Protein 4QC1 (pdb70)

GO terms:
  GO:0005515 protein binding (F, IPI)
  GO:0006338 chromatin remodeling (P, TAS)
  GO:0005634 nucleus (C, IDA)

InterPro domains:
  IPR001487 Bromodomain [PF00439] (2069-2148)
  IPR001487 Bromodomain [PR00503] (2080-2093)
  IPR001487 Bromodomain [PR00503] (2094-2110)
  IPR001487 Bromodomain [PR00503] (2110-2128)
  IPR001487 Bromodomain [PR00503] (2128-2147)
  IPR001487 Bromodomain [PS50014] (2077-2147)
  IPR001487 Bromodomain [SM00297] (2058-2166)
  IPR001739 Methyl-CpG DNA binding [PF01429] (740-812)
  IPR001739 Methyl-CpG DNA binding [PS50982] (739-810)
  IPR001739 Methyl-CpG DNA binding [SM00391] (742-817)
  IPR001965 Zinc finger, PHD-type [SM00249] (1933-1979)
  IPR011011 Zinc finger, FYVE/PHD-type [SSF57903] (1919-1990)
  IPR013083 Zinc finger, RING/FYVE/PHD-type [G3DSA:3.30.40.10] (1887-1993)
  IPR016177 DNA-binding domain superfamily [SSF54171] (727-854)
  IPR018359 Bromodomain, conserved site [PS00633] (2082-2139)
  IPR018501 DDT domain [PF02791] (1089-1149)
  IPR018501 DDT domain [PS50827] (1087-1152)
  IPR018501 DDT domain [SM00571] (1087-1152)
  IPR019787 Zinc finger, PHD-finger [PF00628] (1934-1978)
  IPR019787 Zinc finger, PHD-finger [PS50016] (1931-1981)

Foldseek 3Di:
DEDPVLLVLLLVLLVVLVPDPLQVVAADWDDCVVPPVLCVQQVDTAGSVVLVVCSVVVVDVDNVVSVVRVVSNLVSQCSPDDCPDSNNVSSVVSVVVSVVSVVVVD/DDPVLLVLLVVLLVVLCPDPLQVVAADWDDDVVPDCLCVQQVDTAGSVNLVVCSVVVVDVDDVVSVVRVVSNLVSQCRPDDCPDSSNVSSVVSVVSSVVSVVVSPD/DPDDPPD/DVPDDPPD

Nearest PDB structures (foldseek):
  4qc1-assembly2_B  TM=1.010E+00  e=5.731E-17  Homo sapiens
  4qc3-assembly2_B  TM=1.002E+00  e=6.819E-16  Homo sapiens
  7qz4-assembly1_A  TM=9.851E-01  e=2.672E-12  Homo sapiens
  2f6j-assembly1_A  TM=9.635E-01  e=6.309E-09  Homo sapiens
  5ml0-assembly1_A  TM=9.795E-01  e=1.172E-08  Mus musculus

CATH classification: 1.20.920.10

Stru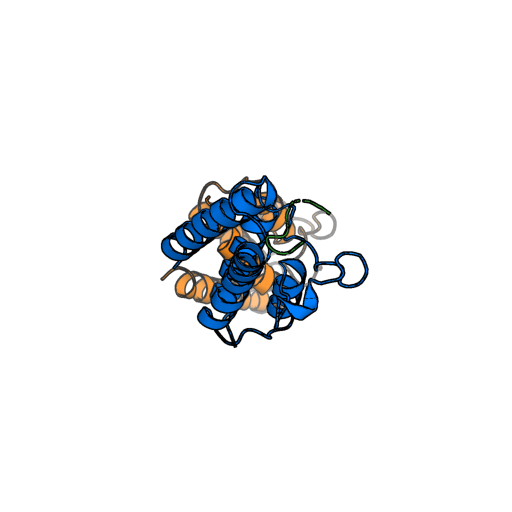cture (mmCIF, N/CA/C/O backbone):
data_4QC1
#
_entry.id   4QC1
#
_cell.length_a   29.724
_cell.length_b   67.012
_cell.length_c   136.055
_cell.angle_alpha   90.00
_cell.angle_beta   90.00
_cell.angle_gamma   90.00
#
_symmetry.space_group_name_H-M   'P 21 21 21'
#
loop_
_entity.id
_entity.type
_entity.pdbx_description
1 polymer 'Bromodomain adjacent to zinc finger domain protein 2B'
2 polymer 'acetylated histone 3 peptide (H3K14ac)'
3 non-polymer 'ZINC ION'
4 non-polymer 'SULFATE ION'
5 water water
#
loop_
_atom_site.group_PDB
_atom_site.id
_atom_site.type_symbol
_atom_site.label_atom_id
_atom_site.label_alt_id
_atom_site.label_comp_id
_atom_site.label_asym_id
_atom_site.label_entity_id
_atom_site.label_seq_id
_atom_site.pdbx_PDB_ins_code
_atom_site.Cartn_x
_atom_site.Cartn_y
_atom_site.Cartn_z
_atom_site.occupancy
_atom_site.B_iso_or_equiv
_atom_site.auth_seq_id
_atom_site.auth_comp_id
_atom_site.auth_asym_id
_atom_site.auth_atom_id
_atom_site.pdbx_PDB_model_num
ATOM 1 N N . SER A 1 1 ? -7.581 0.226 14.880 1.00 73.01 2060 SER A N 1
ATOM 2 C CA . SER A 1 1 ? -7.690 -1.090 15.590 1.00 70.11 2060 SER A CA 1
ATOM 3 C C . SER A 1 1 ? -6.404 -1.965 15.474 1.00 63.90 2060 SER A C 1
ATOM 4 O O . SER A 1 1 ? -6.436 -3.176 15.693 1.00 62.57 2060 SER A O 1
ATOM 7 N N . MET A 1 2 ? -5.286 -1.353 15.095 1.00 64.66 2061 MET A N 1
ATOM 8 C CA . MET A 1 2 ? -3.968 -1.888 15.424 1.00 55.38 2061 MET A CA 1
ATOM 9 C C . MET A 1 2 ? -3.758 -1.609 16.904 1.00 48.71 2061 MET A C 1
ATOM 10 O O . MET A 1 2 ? -3.933 -0.481 17.342 1.00 45.49 2061 MET A O 1
ATOM 15 N N . ASP A 1 3 ? -3.372 -2.617 17.674 1.00 45.94 2062 ASP A N 1
ATOM 16 C CA . ASP A 1 3 ? -2.946 -2.390 19.046 1.00 44.64 2062 ASP A CA 1
ATOM 17 C C . ASP A 1 3 ? -1.660 -1.512 19.158 1.00 44.42 2062 ASP A C 1
ATOM 18 O O . ASP A 1 3 ? -0.889 -1.320 18.205 1.00 41.39 2062 ASP A O 1
ATOM 23 N N . SER A 1 4 ? -1.484 -0.972 20.354 1.00 40.79 2063 SER A N 1
ATOM 24 C CA . SER A 1 4 ? -0.337 -0.186 20.786 1.00 41.96 2063 SER A CA 1
ATOM 25 C C . SER A 1 4 ? 1.058 -0.653 20.242 1.00 38.84 2063 SER A C 1
ATOM 26 O O . SER A 1 4 ? 1.912 0.163 19.846 1.00 36.50 2063 SER A O 1
ATOM 29 N N . LYS A 1 5 ? 1.268 -1.966 20.257 1.00 36.49 2064 LYS A N 1
ATOM 30 C CA . LYS A 1 5 ? 2.563 -2.564 19.911 1.00 42.55 2064 LYS A CA 1
ATOM 31 C C . LYS A 1 5 ? 2.792 -2.544 18.383 1.00 38.56 2064 LYS A C 1
ATOM 32 O O . LYS A 1 5 ? 3.894 -2.272 17.897 1.00 36.88 2064 LYS A O 1
ATOM 38 N N . ASP A 1 6 ? 1.731 -2.813 17.653 1.00 38.82 2065 ASP A N 1
ATOM 39 C CA . ASP A 1 6 ? 1.788 -2.794 16.189 1.00 37.24 2065 ASP A CA 1
ATOM 40 C C . ASP A 1 6 ? 1.923 -1.358 15.687 1.00 33.40 2065 ASP A C 1
ATOM 41 O O . ASP A 1 6 ? 2.735 -1.046 14.794 1.00 27.56 2065 ASP A O 1
ATOM 46 N N . LEU A 1 7 ? 1.118 -0.483 16.276 1.00 31.06 2066 LEU A N 1
ATOM 47 C CA . LEU A 1 7 ? 1.211 0.924 15.959 1.00 33.86 2066 LEU A CA 1
ATOM 48 C C . LEU A 1 7 ? 2.638 1.424 16.152 1.00 31.71 2066 LEU A C 1
ATOM 49 O O . LEU A 1 7 ? 3.189 2.115 15.322 1.00 31.95 2066 LEU A O 1
ATOM 54 N N . ALA A 1 8 ? 3.219 1.077 17.295 1.00 31.72 2067 ALA A N 1
ATOM 55 C CA . ALA A 1 8 ? 4.593 1.393 17.617 1.00 29.38 2067 ALA A CA 1
ATOM 56 C C . ALA A 1 8 ? 5.652 0.886 16.658 1.00 28.27 2067 ALA A C 1
ATOM 57 O O . ALA A 1 8 ? 6.579 1.608 16.287 1.00 27.41 2067 ALA A O 1
ATOM 59 N N . LEU A 1 9 ? 5.513 -0.347 16.211 1.00 28.89 2068 LEU A N 1
ATOM 60 C CA . LEU A 1 9 ? 6.454 -0.935 15.297 1.00 27.19 2068 LEU A CA 1
ATOM 61 C C . LEU A 1 9 ? 6.287 -0.402 13.927 1.00 25.54 2068 LEU A C 1
ATOM 62 O O . LEU A 1 9 ? 7.277 -0.168 13.289 1.00 28.05 2068 LEU A O 1
ATOM 67 N N . CYS A 1 10 ? 5.072 -0.198 13.443 1.00 28.31 2069 CYS A N 1
ATOM 68 C CA . CYS A 1 10 ? 4.913 0.436 12.119 1.00 29.77 2069 CYS A CA 1
ATOM 69 C C . CYS A 1 10 ? 5.454 1.870 12.142 1.00 28.94 2069 CYS A C 1
ATOM 70 O O . CYS A 1 10 ? 6.043 2.356 11.157 1.00 25.60 2069 CYS A O 1
ATOM 73 N N . SER A 1 11 ? 5.205 2.566 13.247 1.00 28.19 2070 SER A N 1
ATOM 74 C CA . SER A 1 11 ? 5.695 3.955 13.353 1.00 28.66 2070 SER A CA 1
ATOM 75 C C . SER A 1 11 ? 7.215 3.997 13.319 1.00 27.47 2070 SER A C 1
ATOM 76 O O . SER A 1 11 ? 7.791 4.918 12.766 1.00 28.70 2070 SER A O 1
ATOM 79 N N . MET A 1 12 ? 7.862 3.009 13.924 1.00 28.38 2071 MET A N 1
ATOM 80 C CA . MET A 1 12 ? 9.334 2.953 13.920 1.00 30.63 2071 MET A CA 1
ATOM 81 C C . MET A 1 12 ? 9.863 2.653 12.504 1.00 29.02 2071 MET A C 1
ATOM 82 O O . MET A 1 12 ? 10.871 3.211 12.063 1.00 30.82 2071 MET A O 1
ATOM 87 N N . ILE A 1 13 ? 9.228 1.726 11.811 1.00 31.12 2072 ILE A N 1
ATOM 88 C CA . ILE A 1 13 ? 9.645 1.417 10.435 1.00 29.27 2072 ILE A CA 1
ATOM 89 C C . ILE A 1 13 ? 9.475 2.648 9.570 1.00 28.18 2072 ILE A C 1
ATOM 90 O O . ILE A 1 13 ? 10.389 2.972 8.786 1.00 28.19 2072 ILE A O 1
ATOM 95 N N . LEU A 1 14 ? 8.355 3.361 9.712 1.00 24.65 2073 LEU A N 1
ATOM 96 C CA . LEU A 1 14 ? 8.190 4.569 8.949 1.00 27.70 2073 LEU A CA 1
ATOM 97 C C . LEU A 1 14 ? 9.289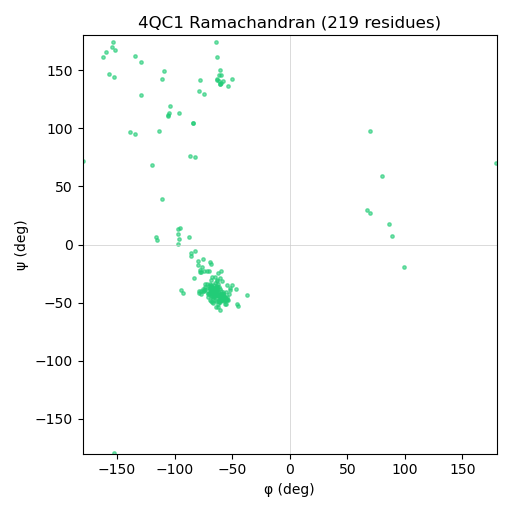 5.632 9.243 1.00 28.76 2073 LEU A C 1
ATOM 98 O O . LEU A 1 14 ? 9.819 6.237 8.320 1.00 27.48 2073 LEU A O 1
ATOM 103 N N . THR A 1 15 ? 9.643 5.830 10.516 1.00 27.85 2074 THR A N 1
ATOM 104 C CA . THR A 1 15 ? 10.744 6.746 10.873 1.00 28.46 2074 THR A CA 1
ATOM 105 C C . THR A 1 15 ? 12.108 6.321 10.340 1.00 28.20 2074 THR A C 1
ATOM 106 O O . THR A 1 15 ? 12.883 7.126 9.821 1.00 30.07 2074 THR A O 1
ATOM 110 N N . GLU A 1 16 ? 12.370 5.018 10.400 1.00 29.31 2075 GLU A N 1
ATOM 111 C CA . GLU A 1 16 ? 13.593 4.449 9.830 1.00 30.99 2075 GLU A CA 1
ATOM 112 C C . GLU A 1 16 ? 13.643 4.719 8.320 1.00 29.52 2075 GLU A C 1
ATOM 113 O O . GLU A 1 16 ? 14.672 5.136 7.766 1.00 29.79 2075 GLU A O 1
ATOM 119 N N . MET A 1 17 ? 12.513 4.545 7.644 1.00 27.78 2076 MET A N 1
ATOM 120 C CA . MET A 1 17 ? 12.468 4.754 6.181 1.00 29.04 2076 MET A CA 1
ATOM 121 C C . MET A 1 17 ? 12.647 6.216 5.878 1.00 30.86 2076 MET A C 1
ATOM 122 O O . MET A 1 17 ? 13.464 6.563 5.001 1.00 31.50 2076 MET A O 1
ATOM 127 N N . GLU A 1 18 ? 11.958 7.062 6.645 1.00 29.86 2077 GLU A N 1
ATOM 128 C CA . GLU A 1 18 ? 12.136 8.519 6.531 1.00 32.76 2077 GLU A CA 1
ATOM 129 C C . GLU A 1 18 ? 13.578 9.014 6.688 1.00 32.71 2077 GLU A C 1
ATOM 130 O O . GLU A 1 18 ? 13.966 9.925 6.000 1.00 31.84 2077 GLU A O 1
ATOM 136 N N . THR A 1 19 ? 14.347 8.355 7.536 1.00 32.98 2078 THR A N 1
ATOM 137 C CA . THR A 1 19 ? 15.759 8.667 7.773 1.00 36.37 2078 THR A CA 1
ATOM 138 C C . THR A 1 19 ? 16.753 8.183 6.721 1.00 36.84 2078 THR A C 1
ATOM 139 O O . THR A 1 19 ? 17.870 8.708 6.660 1.00 38.61 2078 THR A O 1
ATOM 143 N N . HIS A 1 20 ? 16.369 7.153 5.969 1.00 33.27 2079 HIS A N 1
ATOM 144 C CA . HIS A 1 20 ? 17.249 6.447 5.025 1.00 34.51 2079 HIS A CA 1
ATOM 145 C C . HIS A 1 20 ? 17.712 7.409 3.914 1.00 35.56 2079 HIS A C 1
ATOM 146 O O . HIS A 1 20 ? 16.960 8.247 3.420 1.00 33.43 2079 HIS A O 1
ATOM 153 N N . GLU A 1 21 ? 18.958 7.280 3.504 1.00 35.22 2080 GLU A N 1
ATOM 154 C CA . GLU A 1 21 ? 19.458 8.170 2.489 1.00 37.32 2080 GLU A CA 1
ATOM 155 C C . GLU A 1 21 ? 18.687 8.124 1.135 1.00 34.76 2080 GLU A C 1
ATOM 156 O O . GLU A 1 21 ? 18.729 9.095 0.409 1.00 33.27 2080 GLU A O 1
ATOM 162 N N . ASP A 1 22 ? 17.982 7.031 0.827 1.00 32.00 2081 ASP A N 1
ATOM 163 C CA . ASP A 1 22 ? 17.296 6.833 -0.478 1.00 31.85 2081 ASP A CA 1
ATOM 164 C C . ASP A 1 22 ? 15.843 7.218 -0.346 1.00 31.67 2081 ASP A C 1
ATOM 165 O O . ASP A 1 22 ? 15.073 6.967 -1.273 1.00 27.17 2081 ASP A O 1
ATOM 170 N N . ALA A 1 23 ? 15.465 7.821 0.799 1.00 31.96 2082 ALA A N 1
ATOM 171 C CA . ALA A 1 23 ? 14.093 8.224 1.062 1.00 30.64 2082 ALA A CA 1
ATOM 172 C C . ALA A 1 23 ? 13.663 9.532 0.402 1.00 31.85 2082 ALA A C 1
ATOM 173 O O . ALA A 1 23 ? 12.457 9.820 0.335 1.00 30.85 2082 ALA A O 1
ATOM 175 N N . TRP A 1 24 ? 14.615 10.321 -0.092 1.00 31.35 2083 TRP A N 1
ATOM 176 C CA . TRP A 1 24 ? 14.310 11.675 -0.612 1.00 31.88 2083 TRP A CA 1
ATOM 177 C C . TRP A 1 24 ? 13.144 11.793 -1.622 1.00 31.57 2083 TRP A C 1
ATOM 178 O O . TRP A 1 24 ? 12.395 12.773 -1.601 1.00 36.40 2083 TRP A O 1
ATOM 189 N N . PRO A 1 25 ? 12.928 10.800 -2.489 1.00 30.68 2084 PRO A N 1
ATOM 190 C CA . PRO A 1 25 ? 11.757 11.034 -3.391 1.00 29.34 2084 PRO A CA 1
ATOM 191 C C . PRO A 1 25 ? 10.389 10.850 -2.729 1.00 30.14 2084 PRO A C 1
ATOM 192 O O . PRO A 1 25 ? 9.372 11.167 -3.368 1.00 30.76 2084 PRO A O 1
ATOM 196 N N . PHE A 1 26 ? 10.336 10.260 -1.524 1.00 29.50 2085 PHE A N 1
ATOM 197 C CA . PHE A 1 26 ? 9.088 9.708 -0.981 1.00 28.39 2085 PHE A CA 1
ATOM 198 C C . PHE A 1 26 ? 8.577 10.401 0.266 1.00 31.04 2085 PHE A C 1
ATOM 199 O O . PHE A 1 26 ? 7.547 10.022 0.833 1.00 29.46 2085 PHE A O 1
ATOM 207 N N . LEU A 1 27 ? 9.256 11.453 0.677 1.00 32.38 2086 LEU A N 1
ATOM 208 C CA . LEU A 1 27 ? 8.949 12.097 1.943 1.00 33.70 2086 LEU A CA 1
ATOM 209 C C . LEU A 1 27 ? 7.607 12.830 1.909 1.00 34.89 2086 LEU A C 1
ATOM 210 O O . LEU A 1 27 ? 6.880 12.874 2.915 1.00 34.70 2086 LEU A O 1
ATOM 215 N N . LEU A 1 28 ? 7.277 13.417 0.754 1.00 33.73 2087 LEU A N 1
ATOM 216 C CA . LEU A 1 28 ? 6.090 14.265 0.632 1.00 35.17 2087 LEU A CA 1
ATOM 217 C C . LEU A 1 28 ? 5.312 13.913 -0.638 1.00 36.54 2087 LEU A C 1
ATOM 218 O O . LEU A 1 28 ? 5.864 13.278 -1.535 1.00 34.21 2087 LEU A O 1
ATOM 223 N N . PRO A 1 29 ? 4.044 14.325 -0.724 1.00 38.04 2088 PRO A N 1
ATOM 224 C CA . PRO A 1 29 ? 3.304 13.909 -1.906 1.00 37.87 2088 PRO A CA 1
ATOM 225 C C . PRO A 1 29 ? 3.913 14.417 -3.190 1.00 38.65 2088 PRO A C 1
ATOM 226 O O . PRO A 1 29 ? 4.460 15.509 -3.186 1.00 33.65 2088 PRO A O 1
ATOM 230 N N . VAL A 1 30 ? 3.834 13.646 -4.283 1.00 34.75 2089 VAL A N 1
ATOM 231 C CA . VAL A 1 30 ? 4.255 14.188 -5.566 1.00 37.05 2089 VAL A CA 1
ATOM 232 C C . VAL A 1 30 ? 3.348 15.399 -5.853 1.00 38.77 2089 VAL A C 1
ATOM 233 O O . VAL A 1 30 ? 2.131 15.355 -5.622 1.00 39.83 2089 VAL A O 1
ATOM 237 N N . ASN A 1 31 ? 3.933 16.475 -6.350 1.00 39.38 2090 ASN A N 1
ATOM 238 C CA . ASN A 1 31 ? 3.146 17.653 -6.644 1.00 42.03 2090 ASN A CA 1
ATOM 239 C C . ASN A 1 31 ? 2.518 17.538 -7.992 1.00 39.60 2090 ASN A C 1
ATOM 240 O O . ASN A 1 31 ? 3.178 17.717 -9.004 1.00 37.82 2090 ASN A O 1
ATOM 245 N N . LEU A 1 32 ? 1.216 17.254 -7.993 1.00 42.03 2091 LEU A N 1
ATOM 246 C CA . LEU A 1 32 ? 0.505 16.891 -9.228 1.00 46.89 2091 LEU A CA 1
ATOM 247 C C . LEU A 1 32 ? 0.564 17.991 -10.265 1.00 48.63 2091 LEU A C 1
ATOM 248 O O . LEU A 1 32 ? 0.566 17.709 -11.459 1.00 46.59 2091 LEU A O 1
ATOM 253 N N . LYS A 1 33 ? 0.668 19.246 -9.818 1.00 53.62 2092 LYS A N 1
ATOM 254 C CA . LYS A 1 33 ? 0.758 20.369 -10.762 1.00 55.89 2092 LYS A CA 1
ATOM 255 C C . LYS A 1 33 ? 2.123 20.485 -11.470 1.00 55.77 2092 LYS A C 1
ATOM 256 O O . LYS A 1 33 ? 2.158 20.818 -12.646 1.00 58.75 2092 LYS A O 1
ATOM 262 N N . LEU A 1 34 ? 3.237 20.201 -10.814 1.00 53.29 2093 LEU A N 1
ATOM 263 C CA . LEU A 1 34 ? 4.507 20.353 -11.519 1.00 58.67 2093 LEU A CA 1
ATOM 264 C C . LEU A 1 34 ? 5.049 19.038 -12.118 1.00 61.05 2093 LEU A C 1
ATOM 265 O O . LEU A 1 34 ? 6.113 19.008 -12.758 1.00 63.12 2093 LEU A O 1
ATOM 270 N N . VAL A 1 35 ? 4.311 17.949 -11.933 1.00 56.33 2094 VAL A N 1
ATOM 271 C CA . VAL A 1 35 ? 4.624 16.710 -12.629 1.00 52.14 2094 VAL A CA 1
ATOM 272 C C . VAL A 1 35 ? 3.383 16.405 -13.450 1.00 56.49 2094 VAL A C 1
ATOM 273 O O . VAL A 1 35 ? 2.626 15.453 -13.160 1.00 48.52 2094 VAL A O 1
ATOM 277 N N . PRO A 1 36 ? 3.143 17.243 -14.469 1.00 65.30 2095 PRO A N 1
ATOM 278 C CA . PRO A 1 36 ? 1.986 16.965 -15.276 1.00 65.22 2095 PRO A CA 1
ATOM 279 C C . PRO A 1 36 ? 2.239 15.612 -15.914 1.00 58.91 2095 PRO A C 1
ATOM 280 O O . PRO A 1 36 ? 3.390 15.289 -16.251 1.00 62.99 2095 PRO A O 1
ATOM 284 N N . GLY A 1 37 ? 1.182 14.823 -16.029 1.00 51.54 2096 GLY A N 1
ATOM 285 C CA . GLY A 1 37 ? 1.288 13.458 -16.494 1.00 45.79 2096 GLY A CA 1
ATOM 286 C C . GLY A 1 37 ? 1.283 12.471 -15.349 1.00 41.95 2096 GLY A C 1
ATOM 287 O O . GLY A 1 37 ? 1.004 11.282 -15.571 1.00 41.60 2096 GLY A O 1
ATOM 288 N N . TYR A 1 38 ? 1.580 12.917 -14.120 1.00 38.37 2097 TYR A N 1
ATOM 289 C CA . TYR A 1 38 ? 1.736 11.942 -13.036 1.00 35.51 2097 TYR A CA 1
ATOM 290 C C . TYR A 1 38 ? 0.418 11.214 -12.828 1.00 37.48 2097 TYR A C 1
ATOM 291 O O . TYR A 1 38 ? 0.347 9.971 -12.853 1.00 33.29 2097 TYR A O 1
ATOM 300 N N . LYS A 1 39 ? -0.643 11.994 -12.688 1.00 39.01 2098 LYS A N 1
ATOM 301 C CA . LYS A 1 39 ? -1.900 11.460 -12.237 1.00 45.55 2098 LYS A CA 1
ATOM 302 C C . LYS A 1 39 ? -2.577 10.608 -13.283 1.00 45.57 2098 LYS A C 1
ATOM 303 O O . LYS A 1 39 ? -3.361 9.756 -12.917 1.00 46.65 2098 LYS A O 1
ATOM 309 N N . LYS A 1 40 ? -2.254 10.795 -14.569 1.00 47.43 2099 LYS A N 1
ATOM 310 C CA . LYS A 1 40 ? -2.813 9.938 -15.605 1.00 49.02 2099 LYS A CA 1
ATOM 311 C C . LYS A 1 40 ? -2.157 8.571 -15.657 1.00 47.65 2099 LYS A C 1
ATOM 312 O O . LYS A 1 40 ? -2.738 7.647 -16.216 1.00 47.93 2099 LYS A O 1
ATOM 318 N N . VAL A 1 41 ? -0.960 8.440 -15.090 1.00 39.85 2100 VAL A N 1
ATOM 319 C CA . VAL A 1 41 ? -0.281 7.159 -15.022 1.00 37.07 2100 VAL A CA 1
ATOM 320 C C . VAL A 1 41 ? -0.602 6.489 -13.656 1.00 37.34 2100 VAL A C 1
ATOM 321 O O . VAL A 1 41 ? -0.749 5.267 -13.572 1.00 35.39 2100 VAL A O 1
ATOM 325 N N . ILE A 1 42 ? -0.658 7.290 -12.583 1.00 33.19 2101 ILE A N 1
ATOM 326 C CA . ILE A 1 42 ? -0.765 6.785 -11.209 1.00 33.01 2101 ILE A CA 1
ATOM 327 C C . ILE A 1 42 ? -2.159 6.971 -10.620 1.00 33.10 2101 ILE A C 1
ATOM 328 O O . ILE A 1 42 ? -2.578 8.089 -10.368 1.00 37.69 2101 ILE A O 1
ATOM 333 N N . LYS A 1 43 ? -2.871 5.871 -10.410 1.00 32.38 2102 LYS A N 1
ATOM 334 C CA . LYS A 1 43 ? -4.274 5.897 -9.901 1.00 37.37 2102 LYS A CA 1
ATOM 335 C C . LYS A 1 43 ? -4.394 6.370 -8.479 1.00 34.95 2102 LYS A C 1
ATOM 336 O O . LYS A 1 43 ? -5.367 7.040 -8.146 1.00 31.47 2102 LYS A O 1
ATOM 342 N N . LYS A 1 44 ? -3.463 5.939 -7.627 1.00 30.52 2103 LYS A N 1
ATOM 343 C CA . LYS A 1 44 ? -3.454 6.340 -6.217 1.00 31.02 2103 LYS A CA 1
ATOM 344 C C . LYS A 1 44 ? -2.065 6.749 -5.733 1.00 31.01 2103 LYS A C 1
ATOM 345 O O . LYS A 1 44 ? -1.254 5.891 -5.311 1.00 27.15 2103 LYS A O 1
ATOM 351 N N . PRO A 1 45 ? -1.792 8.044 -5.763 1.00 30.10 2104 PRO A N 1
ATOM 352 C CA . PRO A 1 45 ? -0.550 8.524 -5.226 1.00 31.54 2104 PRO A CA 1
ATOM 353 C C . PRO A 1 45 ? -0.434 8.191 -3.740 1.00 31.03 2104 PRO A C 1
ATOM 354 O O . PRO A 1 45 ? -1.440 8.073 -3.044 1.00 31.14 2104 PRO A O 1
ATOM 358 N N . MET A 1 46 ? 0.792 8.000 -3.271 1.00 28.23 2105 MET A N 1
ATOM 359 C CA . MET A 1 46 ? 1.022 7.701 -1.889 1.00 27.54 2105 MET A CA 1
ATOM 360 C C . MET A 1 46 ? 2.460 8.118 -1.577 1.00 27.89 2105 MET A C 1
ATOM 361 O O . MET A 1 46 ? 3.321 7.965 -2.423 1.00 28.86 2105 MET A O 1
ATOM 366 N N . ASP A 1 47 ? 2.695 8.578 -0.341 1.00 27.93 2106 ASP A N 1
ATOM 367 C CA . ASP A 1 47 ? 4.024 8.974 0.126 1.00 28.76 2106 ASP A CA 1
ATOM 368 C C . ASP A 1 47 ? 4.046 8.828 1.638 1.00 27.42 2106 ASP A C 1
ATOM 369 O O . ASP A 1 47 ? 3.006 8.652 2.270 1.00 30.45 2106 ASP A O 1
ATOM 374 N N . PHE A 1 48 ? 5.231 8.936 2.218 1.00 29.71 2107 PHE A N 1
ATOM 375 C CA . PHE A 1 48 ? 5.473 8.578 3.626 1.00 29.64 2107 PHE A CA 1
ATOM 376 C C . PHE A 1 48 ? 4.734 9.523 4.586 1.00 30.75 2107 PHE A C 1
ATOM 377 O O . PHE A 1 48 ? 4.168 9.054 5.602 1.00 30.12 2107 PHE A O 1
ATOM 385 N N . SER A 1 49 ? 4.733 10.826 4.310 1.00 31.20 2108 SER A N 1
ATOM 386 C CA . SER A 1 49 ? 3.955 11.742 5.172 1.00 34.71 2108 SER A CA 1
ATOM 387 C C . SER A 1 49 ? 2.425 11.440 5.195 1.00 33.63 2108 SER A C 1
ATOM 388 O O . SER A 1 49 ? 1.810 11.553 6.237 1.00 31.81 2108 SER A O 1
ATOM 391 N N . THR A 1 50 ? 1.821 11.056 4.067 1.00 33.35 2109 THR A N 1
ATOM 392 C CA . THR A 1 50 ? 0.433 10.548 4.062 1.00 31.33 2109 THR A CA 1
ATOM 393 C C . THR A 1 50 ? 0.274 9.263 4.871 1.00 31.01 2109 THR A C 1
ATOM 394 O O . THR A 1 50 ? -0.686 9.120 5.692 1.00 29.72 2109 THR A O 1
ATOM 398 N N . ILE A 1 51 ? 1.232 8.347 4.709 1.00 28.72 2110 ILE A N 1
ATOM 399 C CA . ILE A 1 51 ? 1.252 7.147 5.554 1.00 28.38 2110 ILE A CA 1
ATOM 400 C C . ILE A 1 51 ? 1.336 7.553 7.033 1.00 29.78 2110 ILE A C 1
ATOM 401 O O . ILE A 1 51 ? 0.629 7.021 7.886 1.00 28.22 2110 ILE A O 1
ATOM 406 N N . ARG A 1 52 ? 2.168 8.529 7.338 1.00 31.01 2111 ARG A N 1
ATOM 407 C CA . ARG A 1 52 ? 2.296 8.951 8.743 1.00 33.33 2111 ARG A CA 1
ATOM 408 C C . ARG A 1 52 ? 0.947 9.451 9.303 1.00 34.71 2111 ARG A C 1
ATOM 409 O O . ARG A 1 52 ? 0.542 9.099 10.424 1.00 36.53 2111 ARG A O 1
ATOM 417 N N . GLU A 1 53 ? 0.287 10.277 8.512 1.00 37.56 2112 GLU A N 1
ATOM 418 C CA . GLU A 1 53 ? -1.022 10.813 8.853 1.00 42.53 2112 GLU A CA 1
ATOM 419 C C . GLU A 1 53 ? -2.093 9.737 9.080 1.00 40.49 2112 GLU A C 1
ATOM 420 O O . GLU A 1 53 ? -2.901 9.804 10.040 1.00 38.08 2112 GLU A O 1
ATOM 426 N N . LYS A 1 54 ? -2.105 8.771 8.170 1.00 34.59 2113 LYS A N 1
ATOM 427 C CA . LYS A 1 54 ? -3.059 7.671 8.213 1.00 34.69 2113 LYS A CA 1
ATOM 428 C C . LYS A 1 54 ? -2.738 6.782 9.390 1.00 34.37 2113 LYS A C 1
ATOM 429 O O . LYS A 1 54 ? -3.652 6.350 10.105 1.00 33.41 2113 LYS A O 1
ATOM 435 N N . LEU A 1 55 ? -1.450 6.574 9.674 1.00 33.63 2114 LEU A N 1
ATOM 436 C CA . LEU A 1 55 ? -1.078 5.794 10.867 1.00 34.53 2114 LEU A CA 1
ATOM 437 C C . LEU A 1 55 ? -1.508 6.460 12.193 1.00 37.55 2114 LEU A C 1
ATOM 438 O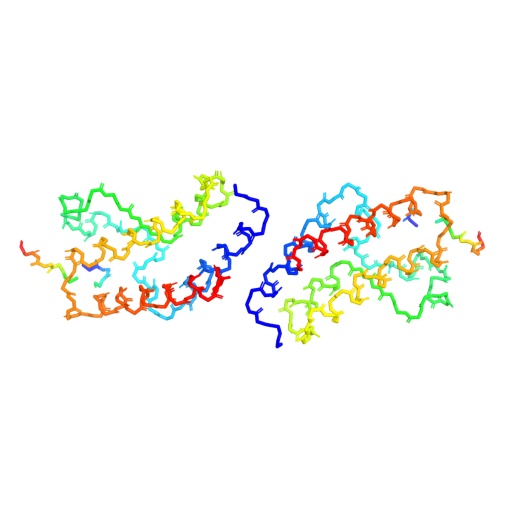 O . LEU A 1 55 ? -2.085 5.798 13.043 1.00 38.02 2114 LEU A O 1
ATOM 443 N N . SER A 1 56 ? -1.204 7.757 12.332 1.00 37.01 2115 SER A N 1
ATOM 444 C CA . SER A 1 56 ? -1.459 8.551 13.520 1.00 37.33 2115 SER A CA 1
ATOM 445 C C . SER A 1 56 ? -2.953 8.745 13.745 1.00 39.52 2115 SER A C 1
ATOM 446 O O . SER A 1 56 ? -3.379 8.907 14.875 1.00 43.38 2115 SER A O 1
ATOM 449 N N . SER A 1 57 ? -3.753 8.728 12.682 1.00 38.71 2116 SER A N 1
ATOM 450 C CA . SER A 1 57 ? -5.187 8.947 12.798 1.00 39.35 2116 SER A CA 1
ATOM 451 C C . SER A 1 57 ? -5.993 7.655 12.847 1.00 40.99 2116 SER A C 1
ATOM 452 O O . SER A 1 57 ? -7.190 7.687 12.695 1.00 45.48 2116 SER A O 1
ATOM 455 N N . GLY A 1 58 ? -5.360 6.508 13.056 1.00 38.21 2117 GLY A N 1
ATOM 456 C CA . GLY A 1 58 ? -6.095 5.261 13.108 1.00 38.52 2117 GLY A CA 1
ATOM 457 C C . GLY A 1 58 ? -6.688 4.761 11.813 1.00 39.74 2117 GLY A C 1
ATOM 458 O O . GLY A 1 58 ? -7.663 4.023 11.853 1.00 45.36 2117 GLY A O 1
ATOM 459 N N . GLN A 1 59 ? -6.125 5.101 10.650 1.00 38.10 2118 GLN A N 1
ATOM 460 C CA . GLN A 1 59 ? -6.750 4.652 9.399 1.00 38.59 2118 GLN A CA 1
ATOM 461 C C . GLN A 1 59 ? -6.316 3.253 8.955 1.00 37.44 2118 GLN A C 1
ATOM 462 O O . GLN A 1 59 ? -6.857 2.687 8.019 1.00 34.97 2118 GLN A O 1
ATOM 468 N N . TYR A 1 60 ? -5.345 2.689 9.630 1.00 37.11 2119 TYR A N 1
ATOM 469 C CA . TYR A 1 60 ? -4.898 1.350 9.281 1.00 36.97 2119 TYR A CA 1
ATOM 470 C C . TYR A 1 60 ? -5.443 0.419 10.336 1.00 40.65 2119 TYR A C 1
ATOM 471 O O . TYR A 1 60 ? -5.014 0.483 11.489 1.00 43.85 2119 TYR A O 1
ATOM 480 N N . PRO A 1 61 ? -6.362 -0.457 9.944 1.00 41.87 2120 PRO A N 1
ATOM 481 C CA . PRO A 1 61 ? -6.965 -1.337 10.941 1.00 44.76 2120 PRO A CA 1
ATOM 482 C C . PRO A 1 61 ? -6.054 -2.472 11.314 1.00 44.16 2120 PRO A C 1
ATOM 483 O O . PRO A 1 61 ? -6.208 -3.026 12.381 1.00 45.15 2120 PRO A O 1
ATOM 487 N N . ASN A 1 62 ? -5.094 -2.809 10.453 1.00 43.59 2121 ASN A N 1
ATOM 488 C CA . ASN A 1 62 ? -4.172 -3.902 10.732 1.00 42.47 2121 ASN A CA 1
ATOM 489 C C . ASN A 1 62 ? -2.830 -3.712 10.026 1.00 41.55 2121 ASN A C 1
ATOM 490 O O . ASN A 1 62 ? -2.627 -2.720 9.322 1.00 37.52 2121 ASN A O 1
ATOM 495 N N . LEU A 1 63 ? -1.930 -4.673 10.217 1.00 40.13 2122 LEU A N 1
ATOM 496 C CA . LEU A 1 63 ? -0.551 -4.549 9.727 1.00 38.82 2122 LEU A CA 1
ATOM 497 C C . LEU A 1 63 ? -0.497 -4.565 8.194 1.00 40.96 2122 LEU A C 1
ATOM 498 O O . LEU A 1 63 ? 0.206 -3.752 7.576 1.00 35.81 2122 LEU A O 1
ATOM 503 N N . GLU A 1 64 ? -1.250 -5.480 7.594 1.00 37.79 2123 GLU A N 1
ATOM 504 C CA . GLU A 1 64 ? -1.310 -5.626 6.156 1.00 40.95 2123 GLU A CA 1
ATOM 505 C C . GLU A 1 64 ? -1.690 -4.323 5.461 1.00 35.55 2123 GLU A C 1
ATOM 506 O O . GLU A 1 64 ? -1.145 -4.005 4.427 1.00 36.89 2123 GLU A O 1
ATOM 512 N N . THR A 1 65 ? -2.636 -3.563 5.996 1.00 34.29 2124 THR A N 1
ATOM 513 C CA . THR A 1 65 ? -3.094 -2.387 5.273 1.00 32.14 2124 THR A CA 1
ATOM 514 C C . THR A 1 65 ? -1.956 -1.387 5.178 1.00 31.09 2124 THR A C 1
ATOM 515 O O . THR A 1 65 ? -1.773 -0.776 4.144 1.00 30.83 2124 THR A O 1
ATOM 519 N N . PHE A 1 66 ? -1.194 -1.258 6.264 1.00 30.43 2125 PHE A N 1
ATOM 520 C CA . PHE A 1 66 ? -0.016 -0.379 6.339 1.00 30.16 2125 PHE A CA 1
ATOM 521 C C . PHE A 1 66 ? 1.052 -0.783 5.344 1.00 29.60 2125 PHE A C 1
ATOM 522 O O . PHE A 1 66 ? 1.573 0.069 4.632 1.00 26.44 2125 PHE A O 1
ATOM 530 N N . ALA A 1 67 ? 1.393 -2.081 5.322 1.00 30.35 2126 ALA A N 1
ATOM 531 C CA . ALA A 1 67 ? 2.321 -2.588 4.357 1.00 31.86 2126 ALA A CA 1
ATOM 532 C C . ALA A 1 67 ? 1.839 -2.375 2.963 1.00 30.38 2126 ALA A C 1
ATOM 533 O O . ALA A 1 67 ? 2.665 -2.050 2.077 1.00 29.97 2126 ALA A O 1
ATOM 535 N N . LEU A 1 68 ? 0.553 -2.567 2.714 1.00 27.51 2127 LEU A N 1
ATOM 536 C CA . LEU A 1 68 ? 0.014 -2.242 1.375 1.00 28.02 2127 LEU A CA 1
ATOM 537 C C . LEU A 1 68 ? 0.290 -0.800 0.879 1.00 26.09 2127 LEU A C 1
ATOM 538 O O . LEU A 1 68 ? 0.601 -0.595 -0.313 1.00 24.91 2127 LEU A O 1
ATOM 543 N N . ASP A 1 69 ? 0.092 0.192 1.742 1.00 24.68 2128 ASP A N 1
ATOM 544 C CA . ASP A 1 69 ? 0.370 1.600 1.356 1.00 24.29 2128 ASP A CA 1
ATOM 545 C C . ASP A 1 69 ? 1.896 1.834 1.152 1.00 24.41 2128 ASP A C 1
ATOM 546 O O . ASP A 1 69 ? 2.297 2.575 0.239 1.00 23.52 2128 ASP A O 1
ATOM 551 N N . VAL A 1 70 ? 2.719 1.186 1.976 1.00 24.58 2129 VAL A N 1
ATOM 552 C CA . VAL A 1 70 ? 4.203 1.307 1.835 1.00 25.17 2129 VAL A CA 1
ATOM 553 C C . VAL A 1 70 ? 4.621 0.756 0.455 1.00 26.28 2129 VAL A C 1
ATOM 554 O O . VAL A 1 70 ? 5.288 1.437 -0.311 1.00 25.76 2129 VAL A O 1
ATOM 558 N N . ARG A 1 71 ? 4.231 -0.473 0.125 1.00 26.17 2130 ARG A N 1
ATOM 559 C CA . ARG A 1 71 ? 4.442 -0.994 -1.233 1.00 26.15 2130 ARG A CA 1
ATOM 560 C C . ARG A 1 71 ? 3.927 -0.080 -2.389 1.00 24.45 2130 ARG A C 1
ATOM 561 O O . ARG A 1 71 ? 4.569 -0.000 -3.424 1.00 27.70 2130 ARG A O 1
ATOM 569 N N . LEU A 1 72 ? 2.772 0.574 -2.232 1.00 24.55 2131 LEU A N 1
ATOM 570 C CA . LEU A 1 72 ? 2.192 1.429 -3.249 1.00 23.84 2131 LEU A CA 1
ATOM 571 C C . LEU A 1 72 ? 3.124 2.600 -3.512 1.00 23.67 2131 LEU A C 1
ATOM 572 O O . LEU A 1 72 ? 3.257 3.058 -4.632 1.00 20.69 2131 LEU A O 1
ATOM 577 N N . VAL A 1 73 ? 3.844 3.030 -2.491 1.00 21.93 2132 VAL A N 1
ATOM 578 C CA . VAL A 1 73 ? 4.807 4.097 -2.721 1.00 23.82 2132 VAL A CA 1
ATOM 579 C C . VAL A 1 73 ? 5.830 3.604 -3.733 1.00 24.30 2132 VAL A C 1
ATOM 580 O O . VAL A 1 73 ? 6.138 4.290 -4.715 1.00 24.70 2132 VAL A O 1
ATOM 584 N N . PHE A 1 74 ? 6.354 2.388 -3.541 1.00 22.87 2133 PHE A N 1
ATOM 585 C CA . PHE A 1 74 ? 7.403 1.974 -4.414 1.00 23.00 2133 PHE A CA 1
ATOM 586 C C . PHE A 1 74 ? 6.887 1.403 -5.749 1.00 24.56 2133 PHE A C 1
ATOM 587 O O . PHE A 1 74 ? 7.606 1.480 -6.784 1.00 24.30 2133 PHE A O 1
ATOM 595 N N . ASP A 1 75 ? 5.692 0.808 -5.750 1.00 23.54 2134 ASP A N 1
ATOM 596 C CA . ASP A 1 75 ? 5.057 0.434 -7.051 1.00 25.78 2134 ASP A CA 1
ATOM 597 C C . ASP A 1 75 ? 4.770 1.671 -7.959 1.00 25.86 2134 ASP A C 1
ATOM 598 O O . ASP A 1 75 ? 5.006 1.689 -9.202 1.00 24.34 2134 ASP A O 1
ATOM 603 N N . ASN A 1 76 ? 4.248 2.723 -7.337 1.00 25.20 2135 ASN A N 1
ATOM 604 C CA . ASN A 1 76 ? 4.066 3.976 -8.084 1.00 23.87 2135 ASN A CA 1
ATOM 605 C C . ASN A 1 76 ? 5.372 4.463 -8.697 1.00 24.85 2135 ASN A C 1
ATOM 606 O O . ASN A 1 76 ? 5.400 4.847 -9.878 1.00 26.20 2135 ASN A O 1
ATOM 611 N N . CYS A 1 77 ? 6.441 4.472 -7.914 1.00 23.78 2136 CYS A N 1
ATOM 612 C CA . CYS A 1 77 ? 7.754 4.980 -8.373 1.00 22.81 2136 CYS A CA 1
ATOM 613 C C . CYS A 1 77 ? 8.278 4.138 -9.534 1.00 20.83 2136 CYS A C 1
ATOM 614 O O . CYS A 1 77 ? 8.863 4.635 -10.467 1.00 21.66 2136 CYS A O 1
ATOM 617 N N . GLU A 1 78 ? 8.106 2.820 -9.449 1.00 22.55 2137 GLU A N 1
ATOM 618 C CA . GLU A 1 78 ? 8.550 1.909 -10.501 1.00 22.02 2137 GLU A CA 1
ATOM 619 C C . GLU A 1 78 ? 7.692 1.988 -11.775 1.00 21.62 2137 GLU A C 1
ATOM 620 O O . GLU A 1 78 ? 8.195 1.832 -12.872 1.00 24.81 2137 GLU A O 1
ATOM 626 N N . THR A 1 79 ? 6.393 2.230 -11.637 1.00 21.90 2138 THR A N 1
ATOM 627 C CA . THR A 1 79 ? 5.536 2.422 -12.773 1.00 22.76 2138 THR A CA 1
ATOM 628 C C . THR A 1 79 ? 5.930 3.728 -13.481 1.00 22.62 2138 THR A C 1
ATOM 629 O O . THR A 1 79 ? 6.102 3.780 -14.688 1.00 22.57 2138 THR A O 1
ATOM 633 N N . PHE A 1 80 ? 6.148 4.765 -12.706 1.00 24.07 2139 PHE A N 1
ATOM 634 C CA . PHE A 1 80 ? 6.347 6.092 -13.314 1.00 25.66 2139 PHE A CA 1
ATOM 635 C C . PHE A 1 80 ? 7.726 6.353 -13.891 1.00 24.15 2139 PHE A C 1
ATOM 636 O O . PHE A 1 80 ? 7.852 6.960 -14.962 1.00 23.70 2139 PHE A O 1
ATOM 644 N N . ASN A 1 81 ? 8.761 5.891 -13.185 1.00 25.40 2140 ASN A N 1
ATOM 645 C CA . ASN A 1 81 ? 10.155 6.217 -13.497 1.00 24.59 2140 ASN A CA 1
ATOM 646 C C . ASN A 1 81 ? 10.978 5.083 -14.062 1.00 26.85 2140 ASN A C 1
ATOM 647 O O . ASN A 1 81 ? 10.795 3.920 -13.703 1.00 26.02 2140 ASN A O 1
ATOM 652 N N . GLU A 1 82 ? 11.948 5.449 -14.907 1.00 27.69 2141 GLU A N 1
ATOM 653 C CA . GLU A 1 82 ? 12.969 4.518 -15.403 1.00 27.42 2141 GLU A CA 1
ATOM 654 C C . GLU A 1 82 ? 13.763 3.932 -14.273 1.00 27.86 2141 GLU A C 1
ATOM 655 O O . GLU A 1 82 ? 14.113 4.636 -13.333 1.00 27.30 2141 GLU A O 1
ATOM 661 N N . ASP A 1 83 ? 14.061 2.638 -14.350 1.00 26.45 2142 ASP A N 1
ATOM 662 C CA . ASP A 1 83 ? 14.832 2.030 -13.289 1.00 29.43 2142 ASP A CA 1
ATOM 663 C C . ASP A 1 83 ? 16.237 2.652 -13.277 1.00 29.25 2142 ASP A C 1
ATOM 664 O O . ASP A 1 83 ? 16.832 2.865 -12.210 1.00 29.20 2142 ASP A O 1
ATOM 669 N N . ASP A 1 84 ? 16.780 2.903 -14.464 1.00 27.62 2143 ASP A N 1
ATOM 670 C CA . ASP A 1 84 ? 18.158 3.467 -14.556 1.00 30.84 2143 ASP A CA 1
ATOM 671 C C . ASP A 1 84 ? 18.104 5.001 -14.353 1.00 30.89 2143 ASP A C 1
ATOM 672 O O . ASP A 1 84 ? 18.135 5.772 -15.306 1.00 32.72 2143 ASP A O 1
ATOM 677 N N . SER A 1 85 ? 17.912 5.408 -13.103 1.00 30.39 2144 SER A N 1
ATOM 678 C CA . SER A 1 85 ? 17.878 6.813 -12.733 1.00 29.24 2144 SER A CA 1
ATOM 679 C C . SER A 1 85 ? 18.154 6.762 -11.242 1.00 31.64 2144 SER A C 1
ATOM 680 O O . SER A 1 85 ? 18.062 5.689 -10.613 1.00 33.65 2144 SER A O 1
ATOM 683 N N . ASP A 1 86 ? 18.471 7.908 -10.668 1.00 32.11 2145 ASP A N 1
ATOM 684 C CA . ASP A 1 86 ? 18.691 7.997 -9.239 1.00 31.65 2145 ASP A CA 1
ATOM 685 C C . ASP A 1 86 ? 17.367 7.700 -8.531 1.00 29.35 2145 ASP A C 1
ATOM 686 O O . ASP A 1 86 ? 17.319 6.960 -7.558 1.00 27.87 2145 ASP A O 1
ATOM 691 N N . ILE A 1 87 ? 16.275 8.293 -9.008 1.00 29.06 2146 ILE A N 1
ATOM 692 C CA . ILE A 1 87 ? 14.985 8.034 -8.396 1.00 26.58 2146 ILE A CA 1
ATOM 693 C C . ILE A 1 87 ? 14.568 6.549 -8.540 1.00 27.42 2146 ILE A C 1
ATOM 694 O O . ILE A 1 87 ? 14.076 5.966 -7.584 1.00 26.89 2146 ILE A O 1
ATOM 699 N N . GLY A 1 88 ? 14.745 5.930 -9.715 1.00 26.93 2147 GLY A N 1
ATOM 700 C CA . GLY A 1 88 ? 14.416 4.507 -9.877 1.00 25.00 2147 GLY A CA 1
ATOM 701 C C . GLY A 1 88 ? 15.204 3.593 -8.938 1.00 28.06 2147 GLY A C 1
ATOM 702 O O . GLY A 1 88 ? 14.653 2.654 -8.334 1.00 28.62 2147 GLY A O 1
ATOM 703 N N . ARG A 1 89 ? 16.515 3.825 -8.831 1.00 27.16 2148 ARG A N 1
ATOM 704 C CA . ARG A 1 89 ? 17.361 3.058 -7.917 1.00 26.74 2148 ARG A CA 1
ATOM 705 C C . ARG A 1 89 ? 16.936 3.309 -6.453 1.00 27.30 2148 ARG A C 1
ATOM 706 O O . ARG A 1 89 ? 16.886 2.370 -5.641 1.00 26.76 2148 ARG A O 1
ATOM 714 N N . ALA A 1 90 ? 16.610 4.563 -6.139 1.00 26.09 2149 ALA A N 1
ATOM 715 C CA . ALA A 1 90 ? 16.163 4.923 -4.815 1.00 27.78 2149 ALA A CA 1
ATOM 716 C C . ALA A 1 90 ? 14.931 4.116 -4.380 1.00 27.79 2149 ALA A C 1
ATOM 717 O O . ALA A 1 90 ? 14.908 3.565 -3.246 1.00 28.98 2149 ALA A O 1
ATOM 719 N N . GLY A 1 91 ? 13.942 4.005 -5.289 1.00 26.24 2150 GLY A N 1
ATOM 720 C CA . GLY A 1 91 ? 12.754 3.199 -5.085 1.00 25.62 2150 GLY A CA 1
ATOM 721 C C . GLY A 1 91 ? 13.104 1.747 -4.853 1.00 24.30 2150 GLY A C 1
ATOM 722 O O . GLY A 1 91 ? 12.633 1.162 -3.895 1.00 23.50 2150 GLY A O 1
ATOM 723 N N . HIS A 1 92 ? 13.994 1.182 -5.657 1.00 25.35 2151 HIS A N 1
ATOM 724 C CA . HIS A 1 92 ? 14.331 -0.293 -5.533 1.00 24.89 2151 HIS A CA 1
ATOM 725 C C . HIS A 1 92 ? 15.066 -0.552 -4.229 1.00 26.77 2151 HIS A C 1
ATOM 726 O O . HIS A 1 92 ? 14.880 -1.588 -3.576 1.00 28.55 2151 HIS A O 1
ATOM 733 N N . ASN A 1 93 ? 15.892 0.398 -3.822 1.00 27.77 2152 ASN A N 1
ATOM 734 C CA . ASN A 1 93 ? 16.687 0.259 -2.563 1.00 27.90 2152 ASN A CA 1
ATOM 735 C C . ASN A 1 93 ? 15.790 0.362 -1.341 1.00 27.12 2152 ASN A C 1
ATOM 736 O O . ASN A 1 93 ? 15.920 -0.414 -0.434 1.00 28.01 2152 ASN A O 1
ATOM 741 N N . MET A 1 94 ? 14.836 1.295 -1.357 1.00 27.86 2153 MET A N 1
ATOM 742 C CA . MET A 1 94 ? 13.874 1.462 -0.264 1.00 28.69 2153 MET A CA 1
ATOM 743 C C . MET A 1 94 ? 12.906 0.261 -0.171 1.00 28.56 2153 MET A C 1
ATOM 744 O O . MET A 1 94 ? 12.564 -0.185 0.897 1.00 25.00 2153 MET A O 1
ATOM 749 N N . ARG A 1 95 ? 12.461 -0.258 -1.300 1.00 27.09 2154 ARG A N 1
ATOM 750 C CA . ARG A 1 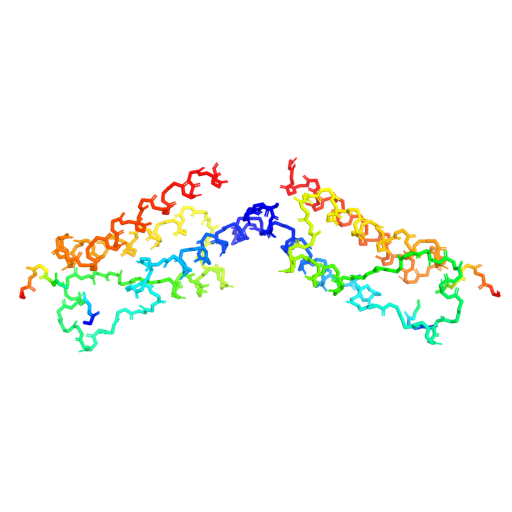95 ? 11.671 -1.482 -1.265 1.00 27.36 2154 ARG A CA 1
ATOM 751 C C . ARG A 1 95 ? 12.424 -2.650 -0.546 1.00 27.16 2154 ARG A C 1
ATOM 752 O O . ARG A 1 95 ? 11.898 -3.314 0.373 1.00 29.57 2154 ARG A O 1
ATOM 760 N N . LYS A 1 96 ? 13.653 -2.891 -0.964 1.00 28.14 2155 LYS A N 1
ATOM 761 C CA . LYS A 1 96 ? 14.521 -3.903 -0.361 1.00 33.18 2155 LYS A CA 1
ATOM 762 C C . LYS A 1 96 ? 14.712 -3.688 1.143 1.00 31.61 2155 LYS A C 1
ATOM 763 O O . LYS A 1 96 ? 14.574 -4.633 1.922 1.00 29.44 2155 LYS A O 1
ATOM 769 N N . TYR A 1 97 ? 15.011 -2.441 1.532 1.00 28.05 2156 TYR A N 1
ATOM 770 C CA . TYR A 1 97 ? 15.141 -2.084 2.925 1.00 27.75 2156 TYR A CA 1
ATOM 771 C C . TYR A 1 97 ? 13.835 -2.359 3.681 1.00 25.92 2156 TYR A C 1
ATOM 772 O O . TYR A 1 97 ? 13.848 -2.913 4.797 1.00 28.40 2156 TYR A O 1
ATOM 781 N N . PHE A 1 98 ? 12.713 -1.911 3.114 1.00 26.35 2157 PHE A N 1
ATOM 782 C CA . PHE A 1 98 ? 11.422 -2.088 3.774 1.00 25.46 2157 PHE A CA 1
ATOM 783 C C . PHE A 1 98 ? 11.110 -3.586 3.978 1.00 27.16 2157 PHE A C 1
ATOM 784 O O . PHE A 1 98 ? 10.759 -4.047 5.100 1.00 25.37 2157 PHE A O 1
ATOM 792 N N . GLU A 1 99 ? 11.244 -4.373 2.923 1.00 28.07 2158 GLU A N 1
ATOM 793 C CA . GLU A 1 99 ? 10.838 -5.790 3.019 1.00 31.00 2158 GLU A CA 1
ATOM 794 C C . GLU A 1 99 ? 11.692 -6.550 4.021 1.00 33.18 2158 GLU A C 1
ATOM 795 O O . GLU A 1 99 ? 11.160 -7.384 4.760 1.00 35.86 2158 GLU A O 1
ATOM 801 N N . LYS A 1 100 ? 12.987 -6.227 4.092 1.00 34.33 2159 LYS A N 1
ATOM 802 C CA . LYS A 1 100 ? 13.863 -6.857 5.084 1.00 35.43 2159 LYS A CA 1
ATOM 803 C C . LYS A 1 100 ? 13.478 -6.387 6.498 1.00 36.51 2159 LYS A C 1
ATOM 804 O O . LYS A 1 100 ? 13.296 -7.197 7.405 1.00 31.76 2159 LYS A O 1
ATOM 810 N N . LYS A 1 101 ? 13.339 -5.076 6.661 1.00 34.91 2160 LYS A N 1
ATOM 811 C CA . LYS A 1 101 ? 12.915 -4.478 7.949 1.00 38.37 2160 LYS A CA 1
ATOM 812 C C . LYS A 1 101 ? 11.526 -5.015 8.416 1.00 37.34 2160 LYS A C 1
ATOM 813 O O . LYS A 1 101 ? 11.344 -5.296 9.592 1.00 37.81 2160 LYS A O 1
ATOM 819 N N . TRP A 1 102 ? 10.570 -5.171 7.501 1.00 36.23 2161 TRP A N 1
ATOM 820 C CA . TRP A 1 102 ? 9.274 -5.800 7.771 1.00 35.98 2161 TRP A CA 1
ATOM 821 C C . TRP A 1 102 ? 9.446 -7.264 8.231 1.00 41.07 2161 TRP A C 1
ATOM 822 O O . TRP A 1 102 ? 8.997 -7.633 9.324 1.00 43.31 2161 TRP A O 1
ATOM 833 N N . THR A 1 103 ? 10.118 -8.088 7.434 1.00 42.48 2162 THR A N 1
ATOM 834 C CA . THR A 1 103 ? 10.385 -9.479 7.835 1.00 45.96 2162 THR A CA 1
ATOM 835 C C . THR A 1 103 ? 11.081 -9.536 9.216 1.00 47.33 2162 THR A C 1
ATOM 836 O O . THR A 1 103 ? 10.641 -10.268 10.104 1.00 49.07 2162 THR A O 1
ATOM 840 N N . ASP A 1 104 ? 12.129 -8.735 9.421 1.00 46.89 2163 ASP A N 1
ATOM 841 C CA . ASP A 1 104 ? 12.878 -8.808 10.689 1.00 48.38 2163 ASP A CA 1
ATOM 842 C C . ASP A 1 104 ? 12.076 -8.317 11.896 1.00 49.17 2163 ASP A C 1
ATOM 843 O O . ASP A 1 104 ? 12.311 -8.769 13.013 1.00 44.10 2163 ASP A O 1
ATOM 848 N N . THR A 1 105 ? 11.169 -7.369 11.679 1.00 45.07 2164 THR A N 1
ATOM 849 C CA . THR A 1 105 ? 10.328 -6.883 12.746 1.00 46.11 2164 THR A CA 1
ATOM 850 C C . THR A 1 105 ? 9.206 -7.886 13.047 1.00 47.57 2164 THR A C 1
ATOM 851 O O . THR A 1 105 ? 8.913 -8.118 14.190 1.00 52.46 2164 THR A O 1
ATOM 855 N N . PHE A 1 106 ? 8.607 -8.514 12.041 1.00 53.84 2165 PHE A N 1
ATOM 856 C CA . PHE A 1 106 ? 7.381 -9.324 12.259 1.00 51.13 2165 PHE A CA 1
ATOM 857 C C . PHE A 1 106 ? 7.549 -10.805 11.896 1.00 55.63 2165 PHE A C 1
ATOM 858 O O . PHE A 1 106 ? 8.361 -11.493 12.507 1.00 59.18 2165 PHE A O 1
ATOM 866 N N . MET B 1 2 ? 20.584 -1.474 22.611 1.00 58.22 2061 MET B N 1
ATOM 867 C CA . MET B 1 2 ? 19.068 -1.472 22.449 1.00 52.81 2061 MET B CA 1
ATOM 868 C C . MET B 1 2 ? 18.683 -1.028 21.043 1.00 46.16 2061 MET B C 1
ATOM 869 O O . MET B 1 2 ? 18.732 0.145 20.720 1.00 48.03 2061 MET B O 1
ATOM 874 N N . ASP B 1 3 ? 18.369 -2.006 20.205 1.00 41.54 2062 ASP B N 1
ATOM 875 C CA . ASP B 1 3 ? 17.959 -1.804 18.816 1.00 43.48 2062 ASP B CA 1
ATOM 876 C C . ASP B 1 3 ? 16.625 -1.038 18.656 1.00 40.32 2062 ASP B C 1
ATOM 877 O O . ASP B 1 3 ? 15.917 -0.753 19.624 1.00 34.39 2062 ASP B O 1
ATOM 882 N N . SER B 1 4 ? 16.294 -0.746 17.409 1.00 40.00 2063 SER B N 1
ATOM 883 C CA . SER B 1 4 ? 15.111 0.032 17.051 1.00 42.85 2063 SER B CA 1
ATOM 88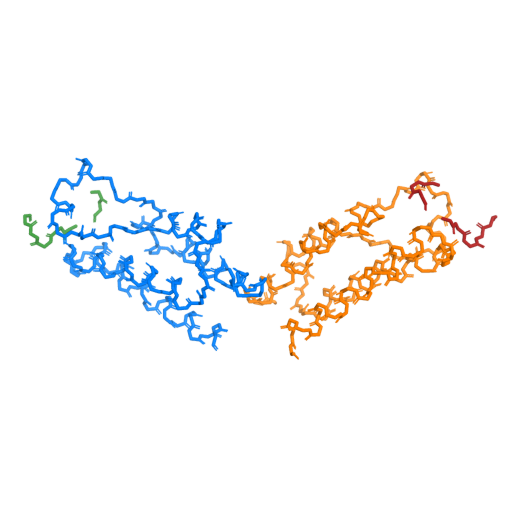4 C C . SER B 1 4 ? 13.801 -0.456 17.646 1.00 40.77 2063 SER B C 1
ATOM 885 O O . SER B 1 4 ? 12.913 0.345 17.995 1.00 39.09 2063 SER B O 1
ATOM 888 N N . LYS B 1 5 ? 13.680 -1.772 17.723 1.00 39.46 2064 LYS B N 1
ATOM 889 C CA . LYS B 1 5 ? 12.423 -2.418 18.023 1.00 41.36 2064 LYS B CA 1
ATOM 890 C C . LYS B 1 5 ? 12.191 -2.285 19.516 1.00 41.54 2064 LYS B C 1
ATOM 891 O O . LYS B 1 5 ? 11.077 -1.960 19.995 1.00 36.08 2064 LYS B O 1
ATOM 897 N N . ASP B 1 6 ? 13.270 -2.511 20.251 1.00 37.44 2065 ASP B N 1
ATOM 898 C CA . ASP B 1 6 ? 13.221 -2.366 21.679 1.00 35.26 2065 ASP B CA 1
ATOM 899 C C . ASP B 1 6 ? 13.019 -0.905 22.085 1.00 32.29 2065 ASP B C 1
ATOM 900 O O . ASP B 1 6 ? 12.173 -0.643 22.900 1.00 29.32 2065 ASP B O 1
ATOM 905 N N . LEU B 1 7 ? 13.804 0.023 21.535 1.00 31.39 2066 LEU B N 1
ATOM 906 C CA . LEU B 1 7 ? 13.552 1.463 21.708 1.00 33.76 2066 LEU B CA 1
ATOM 907 C C . LEU B 1 7 ? 12.080 1.826 21.497 1.00 31.44 2066 LEU B C 1
ATOM 908 O O . LEU B 1 7 ? 11.467 2.477 22.343 1.00 31.86 2066 LEU B O 1
ATOM 913 N N . ALA B 1 8 ? 11.519 1.382 20.372 1.00 29.67 2067 ALA B N 1
ATOM 914 C CA . ALA B 1 8 ? 10.149 1.662 20.033 1.00 30.44 2067 ALA B CA 1
ATOM 915 C C . ALA B 1 8 ? 9.146 1.175 21.086 1.00 28.85 2067 ALA B C 1
ATOM 916 O O . ALA B 1 8 ? 8.211 1.894 21.461 1.00 27.94 2067 ALA B O 1
ATOM 918 N N . LEU B 1 9 ? 9.357 -0.043 21.574 1.00 28.29 2068 LEU B N 1
ATOM 919 C CA . LEU B 1 9 ? 8.475 -0.664 22.513 1.00 27.50 2068 LEU B CA 1
ATOM 920 C C . LEU B 1 9 ? 8.603 -0.051 23.896 1.00 27.63 2068 LEU B C 1
ATOM 921 O O . LEU B 1 9 ? 7.611 0.191 24.522 1.00 26.45 2068 LEU B O 1
ATOM 926 N N . CYS B 1 10 ? 9.806 0.290 24.350 1.00 30.19 2069 CYS B N 1
ATOM 927 C CA . CYS B 1 10 ? 9.934 0.976 25.637 1.00 30.09 2069 CYS B CA 1
ATOM 928 C C . CYS B 1 10 ? 9.356 2.368 25.599 1.00 29.49 2069 CYS B C 1
ATOM 929 O O . CYS B 1 10 ? 8.785 2.835 26.597 1.00 27.78 2069 CYS B O 1
ATOM 932 N N . SER B 1 11 ? 9.569 3.053 24.475 1.00 28.56 2070 SER B N 1
ATOM 933 C CA . SER B 1 11 ? 9.066 4.416 24.335 1.00 28.15 2070 SER B CA 1
ATOM 934 C C . SER B 1 11 ? 7.549 4.410 24.354 1.00 27.73 2070 SER B C 1
ATOM 935 O O . SER B 1 11 ? 6.969 5.296 24.949 1.00 26.92 2070 SER B O 1
ATOM 938 N N . MET B 1 12 ? 6.922 3.433 23.691 1.00 27.73 2071 MET B N 1
ATOM 939 C CA . MET B 1 12 ? 5.437 3.241 23.726 1.00 28.50 2071 MET B CA 1
ATOM 940 C C . MET B 1 12 ? 4.954 2.988 25.174 1.00 27.41 2071 MET B C 1
ATOM 941 O O . MET B 1 12 ? 3.900 3.488 25.591 1.00 26.11 2071 MET B O 1
ATOM 946 N N . ILE B 1 13 ? 5.675 2.149 25.928 1.00 26.41 2072 ILE B N 1
ATOM 947 C CA . ILE B 1 13 ? 5.211 1.812 27.278 1.00 26.72 2072 ILE B CA 1
ATOM 948 C C . ILE B 1 13 ? 5.353 3.052 28.138 1.00 25.42 2072 ILE B C 1
ATOM 949 O O . ILE B 1 13 ? 4.440 3.352 28.935 1.00 27.62 2072 ILE B O 1
ATOM 954 N N . LEU B 1 14 ? 6.453 3.778 27.998 1.00 23.84 2073 LEU B N 1
ATOM 955 C CA . LEU B 1 14 ? 6.605 5.017 28.753 1.00 25.87 2073 LEU B CA 1
ATOM 956 C C . LEU B 1 14 ? 5.482 6.034 28.409 1.00 27.43 2073 LEU B C 1
ATOM 957 O O . LEU B 1 14 ? 4.837 6.569 29.280 1.00 26.14 2073 LEU B O 1
ATOM 962 N N . THR B 1 15 ? 5.204 6.237 27.134 1.00 27.06 2074 THR B N 1
ATOM 963 C CA . THR B 1 15 ? 4.097 7.135 26.768 1.00 29.83 2074 THR B CA 1
ATOM 964 C C . THR B 1 15 ? 2.754 6.721 27.358 1.00 28.25 2074 THR B C 1
ATOM 965 O O . THR B 1 15 ? 2.055 7.557 27.922 1.00 28.89 2074 THR B O 1
ATOM 969 N N . GLU B 1 16 ? 2.431 5.424 27.291 1.00 30.99 2075 GLU B N 1
ATOM 970 C CA . GLU B 1 16 ? 1.216 4.890 27.897 1.00 31.53 2075 GLU B CA 1
ATOM 971 C C . GLU B 1 16 ? 1.241 5.266 29.388 1.00 30.77 2075 GLU B C 1
ATOM 972 O O . GLU B 1 16 ? 0.247 5.790 29.960 1.00 27.30 2075 GLU B O 1
ATOM 978 N N . MET B 1 17 ? 2.379 5.057 30.038 1.00 26.15 2076 MET B N 1
ATOM 979 C CA . MET B 1 17 ? 2.423 5.397 31.457 1.00 27.41 2076 MET B CA 1
ATOM 980 C C . MET B 1 17 ? 2.262 6.877 31.725 1.00 29.69 2076 MET B C 1
ATOM 981 O O . MET B 1 17 ? 1.467 7.262 32.603 1.00 29.95 2076 MET B O 1
ATOM 986 N N . GLU B 1 18 ? 2.925 7.701 30.921 1.00 29.48 2077 GLU B N 1
ATOM 987 C CA . GLU B 1 18 ? 2.816 9.160 31.081 1.00 32.17 2077 GLU B CA 1
ATOM 988 C C . GLU B 1 18 ? 1.378 9.668 30.957 1.00 30.51 2077 GLU B C 1
ATOM 989 O O . GLU B 1 18 ? 1.030 10.588 31.638 1.00 30.67 2077 GLU B O 1
ATOM 995 N N . THR B 1 19 ? 0.545 9.029 30.156 1.00 31.15 2078 THR B N 1
ATOM 996 C CA . THR B 1 19 ? -0.835 9.497 29.933 1.00 34.76 2078 THR B CA 1
ATOM 997 C C . THR B 1 19 ? -1.883 8.794 30.816 1.00 32.86 2078 THR B C 1
ATOM 998 O O . THR B 1 19 ? -3.096 8.983 30.670 1.00 31.98 2078 THR B O 1
ATOM 1002 N N . HIS B 1 20 ? -1.419 7.950 31.726 1.00 30.75 2079 HIS B N 1
ATOM 1003 C CA . HIS B 1 20 ? -2.307 7.198 32.598 1.00 32.37 2079 HIS B CA 1
ATOM 1004 C C . HIS B 1 20 ? -2.803 8.121 33.706 1.00 31.60 2079 HIS B C 1
ATOM 1005 O O . HIS B 1 20 ? -2.051 8.937 34.231 1.00 31.02 2079 HIS B O 1
ATOM 1012 N N . GLU B 1 21 ? -4.063 7.995 34.095 1.00 32.02 2080 GLU B N 1
ATOM 1013 C CA . GLU B 1 21 ? -4.599 8.912 35.113 1.00 36.70 2080 GLU B CA 1
ATOM 1014 C C . GLU B 1 21 ? -3.876 8.811 36.490 1.00 35.05 2080 GLU B C 1
ATOM 1015 O O . GLU B 1 21 ? -3.872 9.760 37.268 1.00 33.23 2080 GLU B O 1
ATOM 1021 N N . ASP B 1 22 ? -3.270 7.668 36.788 1.00 32.22 2081 ASP B N 1
ATOM 1022 C CA . ASP B 1 22 ? -2.503 7.500 38.048 1.00 32.49 2081 ASP B CA 1
ATOM 1023 C C . ASP B 1 22 ? -1.015 7.911 38.021 1.00 31.52 2081 ASP B C 1
ATOM 1024 O O . ASP B 1 22 ? -0.288 7.704 38.987 1.00 30.37 2081 ASP B O 1
ATOM 1029 N N . ALA B 1 23 ? -0.568 8.507 36.928 1.00 30.73 2082 ALA B N 1
ATOM 1030 C CA . ALA B 1 23 ? 0.831 8.881 36.720 1.00 28.25 2082 ALA B CA 1
ATOM 1031 C C . ALA B 1 23 ? 1.182 10.250 37.304 1.00 28.89 2082 ALA B C 1
ATOM 1032 O O . ALA B 1 23 ? 2.351 10.626 37.329 1.00 28.08 2082 ALA B O 1
ATOM 1034 N N . TRP B 1 24 ? 0.185 11.020 37.739 1.00 28.15 2083 TRP B N 1
ATOM 1035 C CA . TRP B 1 24 ? 0.428 12.372 38.251 1.00 29.89 2083 TRP B CA 1
ATOM 1036 C C . TRP B 1 24 ? 1.579 12.446 39.238 1.00 29.70 2083 TRP B C 1
ATOM 1037 O O . TRP B 1 24 ? 2.337 13.397 39.193 1.00 32.51 2083 TRP B O 1
ATOM 1048 N N . PRO B 1 25 ? 1.761 11.448 40.129 1.00 29.72 2084 PRO B N 1
ATOM 1049 C CA . PRO B 1 25 ? 2.895 11.670 41.037 1.00 31.11 2084 PRO B CA 1
ATOM 1050 C C . PRO B 1 25 ? 4.271 11.606 40.360 1.00 28.36 2084 PRO B C 1
ATOM 1051 O O . PRO B 1 25 ? 5.258 11.987 40.972 1.00 30.25 2084 PRO B O 1
ATOM 1055 N N . PHE B 1 26 ? 4.347 11.031 39.161 1.00 28.18 2085 PHE B N 1
ATOM 1056 C CA . PHE B 1 26 ? 5.601 10.464 38.635 1.00 28.16 2085 PHE B CA 1
ATOM 1057 C C . PHE B 1 26 ? 6.136 11.151 37.396 1.00 31.08 2085 PHE B C 1
ATOM 1058 O O . PHE B 1 26 ? 7.145 10.708 36.810 1.00 30.29 2085 PHE B O 1
ATOM 1066 N N . LEU B 1 27 ? 5.488 12.249 37.010 1.00 32.57 2086 LEU B N 1
ATOM 1067 C CA . LEU B 1 27 ? 5.789 12.880 35.720 1.00 34.06 2086 LEU B CA 1
ATOM 1068 C C . LEU B 1 27 ? 7.108 13.614 35.719 1.00 34.38 2086 LEU B C 1
ATOM 1069 O O . LEU B 1 27 ? 7.842 13.559 34.737 1.00 36.50 2086 LEU B O 1
ATOM 1074 N N . LEU B 1 28 ? 7.405 14.269 36.842 1.00 34.64 2087 LEU B N 1
ATOM 1075 C CA . LEU B 1 28 ? 8.568 15.114 37.027 1.00 36.06 2087 LEU B CA 1
ATOM 1076 C C . LEU B 1 28 ? 9.285 14.701 38.304 1.00 34.65 2087 LEU B C 1
ATOM 1077 O O . LEU B 1 28 ? 8.647 14.138 39.207 1.00 32.18 2087 LEU B O 1
ATOM 1082 N N . PRO B 1 29 ? 10.585 15.024 38.405 1.00 37.08 2088 PRO B N 1
ATOM 1083 C CA . PRO B 1 29 ? 11.360 14.760 39.608 1.00 37.50 2088 PRO B CA 1
ATOM 1084 C C . PRO B 1 29 ? 10.657 15.268 40.855 1.00 37.99 2088 PRO B C 1
ATOM 1085 O O . PRO B 1 29 ? 10.017 16.342 40.828 1.00 37.49 2088 PRO B O 1
ATOM 1089 N N . VAL B 1 30 ? 10.771 14.518 41.951 1.00 36.32 2089 VAL B N 1
ATOM 1090 C CA . VAL B 1 30 ? 10.255 14.991 43.231 1.00 36.49 2089 VAL B CA 1
ATOM 1091 C C . VAL B 1 30 ? 10.984 16.311 43.617 1.00 40.38 2089 VAL B C 1
ATOM 1092 O O . VAL B 1 30 ? 12.192 16.434 43.453 1.00 41.40 2089 VAL B O 1
ATOM 1096 N N . ASN B 1 31 ? 10.253 17.289 44.122 1.00 43.80 2090 ASN B N 1
ATOM 1097 C CA . ASN B 1 31 ? 10.871 18.590 44.434 1.00 46.51 2090 ASN B CA 1
ATOM 1098 C C . ASN B 1 31 ? 11.508 18.516 45.802 1.00 44.74 2090 ASN B C 1
ATOM 1099 O O . ASN B 1 31 ? 10.823 18.532 46.810 1.00 44.80 2090 ASN B O 1
ATOM 1104 N N . LEU B 1 32 ? 12.824 18.414 45.846 1.00 49.40 2091 LEU B N 1
ATOM 1105 C CA . LEU B 1 32 ? 13.516 18.138 47.109 1.00 54.26 2091 LEU B CA 1
ATOM 1106 C C . LEU B 1 32 ? 13.360 19.213 48.179 1.00 61.93 2091 LEU B C 1
ATOM 1107 O O . LEU B 1 32 ? 13.396 18.907 49.378 1.00 59.21 2091 LEU B O 1
ATOM 1112 N N . LYS B 1 33 ? 13.201 20.463 47.745 1.00 66.04 2092 LYS B N 1
ATOM 1113 C CA . LYS B 1 33 ? 13.026 21.576 48.667 1.00 70.35 2092 LYS B CA 1
ATOM 1114 C C . LYS B 1 33 ? 11.670 21.432 49.289 1.00 67.30 2092 LYS B C 1
ATOM 1115 O O . LYS B 1 33 ? 11.521 21.656 50.480 1.00 64.55 2092 LYS B O 1
ATOM 1121 N N . LEU B 1 34 ? 10.689 21.065 48.470 1.00 62.73 2093 LEU B N 1
ATOM 1122 C CA . LEU B 1 34 ? 9.305 21.005 48.898 1.00 63.96 2093 LEU B CA 1
ATOM 1123 C C . LEU B 1 34 ? 9.030 19.758 49.731 1.00 61.88 2093 LEU B C 1
ATOM 1124 O O . LEU B 1 34 ? 8.082 19.712 50.534 1.00 57.12 2093 LEU B O 1
ATOM 1129 N N . VAL B 1 35 ? 9.856 18.740 49.538 1.00 58.21 2094 VAL B N 1
ATOM 1130 C CA . VAL B 1 35 ? 9.660 17.480 50.242 1.00 54.69 2094 VAL B CA 1
ATOM 1131 C C . VAL B 1 35 ? 10.832 17.348 51.169 1.00 55.57 2094 VAL B C 1
ATOM 1132 O O . VAL B 1 35 ? 11.913 16.927 50.756 1.00 52.81 2094 VAL B O 1
ATOM 1136 N N . PRO B 1 36 ? 10.621 17.724 52.434 1.00 63.44 2095 PRO B N 1
ATOM 1137 C CA . PRO B 1 36 ? 11.781 17.779 53.264 1.00 64.14 2095 PRO B CA 1
ATOM 1138 C C . PRO B 1 36 ? 12.074 16.340 53.653 1.00 60.96 2095 PRO B C 1
ATOM 1139 O O . PRO B 1 36 ? 11.154 15.602 54.011 1.00 62.20 2095 PRO B O 1
ATOM 1143 N N . GLY B 1 37 ? 13.329 15.937 53.515 1.00 56.53 2096 GLY B N 1
ATOM 1144 C CA . GLY B 1 37 ? 13.767 14.639 53.987 1.00 54.58 2096 GLY B CA 1
ATOM 1145 C C . GLY B 1 37 ? 13.611 13.527 52.987 1.00 47.97 2096 GLY B C 1
ATOM 1146 O O . GLY B 1 37 ? 13.853 12.354 53.317 1.00 48.25 2096 GLY B O 1
ATOM 1147 N N . TYR B 1 38 ? 13.236 13.884 51.759 1.00 44.09 2097 TYR B N 1
ATOM 1148 C CA . TYR B 1 38 ? 12.993 12.902 50.759 1.00 37.13 2097 TYR B CA 1
ATOM 1149 C C . TYR B 1 38 ? 14.264 12.132 50.558 1.00 38.95 2097 TYR B C 1
ATOM 1150 O O . TYR B 1 38 ? 14.277 10.890 50.581 1.00 38.28 2097 TYR B O 1
ATOM 1159 N N . LYS B 1 39 ? 15.358 12.853 50.410 1.00 42.53 2098 LYS B N 1
ATOM 1160 C CA . LYS B 1 39 ? 16.620 12.236 50.032 1.00 46.80 2098 LYS B CA 1
ATOM 1161 C C . LYS B 1 39 ? 17.341 11.428 51.111 1.00 47.74 2098 LYS B C 1
ATOM 1162 O O . LYS B 1 39 ? 18.123 10.554 50.765 1.00 51.83 2098 LYS B O 1
ATOM 1168 N N . LYS B 1 40 ? 17.075 11.678 52.395 1.00 47.56 2099 LYS B N 1
ATOM 1169 C CA . LYS B 1 40 ? 17.557 10.763 53.429 1.00 46.20 2099 LYS B CA 1
ATOM 1170 C C . LYS B 1 40 ? 16.896 9.363 53.304 1.00 46.81 2099 LYS B C 1
ATOM 1171 O O . LYS B 1 40 ? 17.508 8.380 53.693 1.00 45.88 2099 LYS B O 1
ATOM 1174 N N . VAL B 1 41 ? 15.676 9.264 52.766 1.00 36.72 2100 VAL B N 1
ATOM 1175 C CA . VAL B 1 41 ? 15.007 7.994 52.693 1.00 35.46 2100 VAL B CA 1
ATOM 1176 C C . VAL B 1 41 ? 15.300 7.317 51.346 1.00 33.59 2100 VAL B C 1
ATOM 1177 O O . VAL B 1 41 ? 15.460 6.098 51.272 1.00 33.62 2100 VAL B O 1
ATOM 1181 N N . ILE B 1 42 ? 15.280 8.102 50.279 1.00 30.37 2101 ILE B N 1
ATOM 1182 C CA . ILE B 1 42 ? 15.488 7.619 48.915 1.00 29.92 2101 ILE B CA 1
ATOM 1183 C C . ILE B 1 42 ? 16.915 7.756 48.385 1.00 33.43 2101 ILE B C 1
ATOM 1184 O O . ILE B 1 42 ? 17.373 8.842 48.217 1.00 37.92 2101 ILE B O 1
ATOM 1189 N N . LYS B 1 43 ? 17.601 6.637 48.152 1.00 35.41 2102 LYS B N 1
ATOM 1190 C CA . LYS B 1 43 ? 18.971 6.627 47.647 1.00 40.34 2102 LYS B CA 1
ATOM 1191 C C . LYS B 1 43 ? 19.100 7.214 46.240 1.00 39.65 2102 LYS B C 1
ATOM 1192 O O . LYS B 1 43 ? 20.078 7.967 45.934 1.00 39.20 2102 LYS B O 1
ATOM 1198 N N . LYS B 1 44 ? 18.141 6.874 45.386 1.00 32.39 2103 LYS B N 1
ATOM 1199 C CA . LYS B 1 44 ? 18.181 7.296 43.997 1.00 34.19 2103 LYS B CA 1
ATOM 1200 C C . LYS B 1 44 ? 16.805 7.722 43.479 1.00 33.08 2103 LYS B C 1
ATOM 1201 O O . LYS B 1 44 ? 16.003 6.890 43.057 1.00 31.40 2103 LYS B O 1
ATOM 1207 N N . PRO B 1 45 ? 16.527 9.040 43.498 1.00 34.53 2104 PRO B N 1
ATOM 1208 C CA . PRO B 1 45 ? 15.268 9.516 42.931 1.00 32.97 2104 PRO B CA 1
ATOM 1209 C C . PRO B 1 45 ? 15.138 9.156 41.454 1.00 30.18 2104 PRO B C 1
ATOM 1210 O O . PRO B 1 45 ? 16.128 9.039 40.758 1.00 27.46 2104 PRO B O 1
ATOM 1214 N N . MET B 1 46 ? 13.914 8.869 41.012 1.00 29.79 2105 MET B N 1
ATOM 1215 C CA . MET B 1 46 ? 13.688 8.519 39.605 1.00 27.59 2105 MET B CA 1
ATOM 1216 C C . MET B 1 46 ? 12.271 8.912 39.285 1.00 27.96 2105 MET B C 1
ATOM 1217 O O . MET B 1 46 ? 11.406 8.852 40.160 1.00 29.61 2105 MET B O 1
ATOM 1222 N N . ASP B 1 47 ? 12.056 9.395 38.055 1.00 28.46 2106 ASP B N 1
ATOM 1223 C CA . ASP B 1 47 ? 10.730 9.827 37.592 1.00 28.71 2106 ASP B CA 1
ATOM 1224 C C . ASP B 1 47 ? 10.647 9.648 36.107 1.00 25.91 2106 ASP B C 1
ATOM 1225 O O . ASP B 1 47 ? 11.661 9.444 35.429 1.00 27.15 2106 ASP B O 1
ATOM 1230 N N . PHE B 1 48 ? 9.437 9.748 35.559 1.00 24.72 2107 PHE B N 1
ATOM 1231 C CA . PHE B 1 48 ? 9.236 9.438 34.145 1.00 25.30 2107 PHE B CA 1
ATOM 1232 C C . PHE B 1 48 ? 9.962 10.405 33.177 1.00 27.60 2107 PHE B C 1
ATOM 1233 O O . PHE B 1 48 ? 10.381 9.966 32.111 1.00 27.56 2107 PHE B O 1
ATOM 1241 N N . SER B 1 49 ? 10.121 11.697 33.491 1.00 29.92 2108 SER B N 1
ATOM 1242 C CA . SER B 1 49 ? 10.813 12.585 32.513 1.00 32.67 2108 SER B CA 1
ATOM 1243 C C . SER B 1 49 ? 12.316 12.231 32.451 1.00 32.89 2108 SER B C 1
ATOM 1244 O O . SER B 1 49 ? 12.879 12.193 31.381 1.00 32.49 2108 SER B O 1
ATOM 1247 N N . THR B 1 50 ? 12.932 11.888 33.592 1.00 30.83 2109 THR B N 1
ATOM 1248 C CA . THR B 1 50 ? 14.320 11.385 33.615 1.00 31.18 2109 THR B CA 1
ATOM 1249 C C . THR B 1 50 ? 14.491 10.130 32.803 1.00 31.48 2109 THR B C 1
ATOM 1250 O O . THR B 1 50 ? 15.420 10.032 31.977 1.00 31.76 2109 THR B O 1
ATOM 1254 N N . ILE B 1 51 ? 13.564 9.183 32.988 1.00 29.12 2110 ILE B N 1
ATOM 1255 C CA . ILE B 1 51 ? 13.533 7.985 32.173 1.00 27.27 2110 ILE B CA 1
ATOM 1256 C C . ILE B 1 51 ? 13.413 8.323 30.685 1.00 28.34 2110 ILE B C 1
ATOM 1257 O O . ILE B 1 51 ? 14.151 7.785 29.834 1.00 26.57 2110 ILE B O 1
ATOM 1262 N N . ARG B 1 52 ? 12.486 9.188 30.331 1.00 29.59 2111 ARG B N 1
ATOM 1263 C CA . ARG B 1 52 ? 12.410 9.612 28.936 1.00 32.22 2111 ARG B CA 1
ATOM 1264 C C . ARG B 1 52 ? 13.764 10.215 28.453 1.00 34.46 2111 ARG B C 1
ATOM 1265 O O . ARG B 1 52 ? 14.224 9.913 27.348 1.00 33.84 2111 ARG B O 1
ATOM 1273 N N . GLU B 1 53 ? 14.380 11.072 29.259 1.00 38.83 2112 GLU B N 1
ATOM 1274 C CA . GLU B 1 53 ? 15.640 11.724 28.823 1.00 42.18 2112 GLU B CA 1
ATOM 1275 C C . GLU B 1 53 ? 16.727 10.667 28.611 1.00 43.94 2112 GLU B C 1
ATOM 1276 O O . GLU B 1 53 ? 17.509 10.746 27.645 1.00 42.20 2112 GLU B O 1
ATOM 1282 N N . LYS B 1 54 ? 16.736 9.654 29.493 1.00 40.14 2113 LYS B N 1
ATOM 1283 C CA . LYS B 1 54 ? 17.696 8.558 29.417 1.00 38.05 2113 LYS B CA 1
ATOM 1284 C C . LYS B 1 54 ? 17.452 7.665 28.230 1.00 37.73 2113 LYS B C 1
ATOM 1285 O O . LYS B 1 54 ? 18.422 7.214 27.603 1.00 38.26 2113 LYS B O 1
ATOM 1291 N N . LEU B 1 55 ? 16.183 7.417 27.897 1.00 33.00 2114 LEU B N 1
ATOM 1292 C CA . LEU B 1 55 ? 15.855 6.551 26.778 1.00 34.77 2114 LEU B CA 1
ATOM 1293 C C . LEU B 1 55 ? 16.250 7.223 25.441 1.00 37.88 2114 LEU B C 1
ATOM 1294 O O . LEU B 1 55 ? 16.895 6.613 24.601 1.00 39.20 2114 LEU B O 1
ATOM 1299 N N . SER B 1 56 ? 15.876 8.485 25.290 1.00 39.66 2115 SER B N 1
ATOM 1300 C CA . SER B 1 56 ? 16.175 9.266 24.097 1.00 41.48 2115 SER B CA 1
ATOM 1301 C C . SER B 1 56 ? 17.653 9.428 23.889 1.00 40.91 2115 SER B C 1
ATOM 1302 O O . SER B 1 56 ? 18.093 9.498 22.781 1.00 42.94 2115 SER B O 1
ATOM 1305 N N . SER B 1 57 ? 18.415 9.525 24.959 1.00 41.68 2116 SER B N 1
ATOM 1306 C CA . SER B 1 57 ? 19.853 9.811 24.854 1.00 44.21 2116 SER B CA 1
ATOM 1307 C C . SER B 1 57 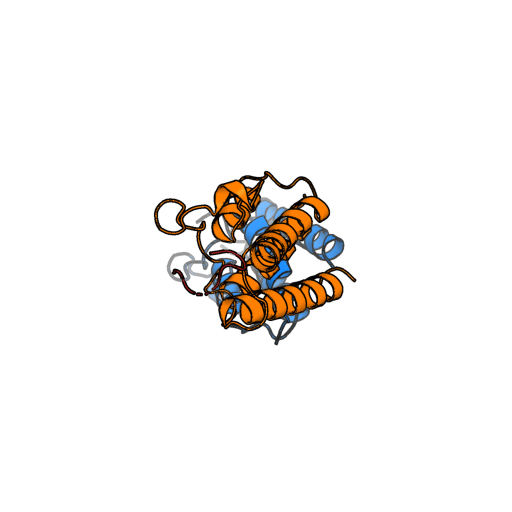? 20.684 8.529 24.871 1.00 43.17 2116 SER B C 1
ATOM 1308 O O . SER B 1 57 ? 21.881 8.571 25.072 1.00 53.40 2116 SER B O 1
ATOM 1311 N N . GLY B 1 58 ? 20.040 7.394 24.679 1.00 42.74 2117 GLY B N 1
ATOM 1312 C CA . GLY B 1 58 ? 20.714 6.131 24.553 1.00 41.35 2117 GLY B CA 1
ATOM 1313 C C . GLY B 1 58 ? 21.407 5.661 25.820 1.00 43.95 2117 GLY B C 1
ATOM 1314 O O . GLY B 1 58 ? 22.392 4.967 25.719 1.00 47.88 2117 GLY B O 1
ATOM 1315 N N . GLN B 1 59 ? 20.924 6.006 27.014 1.00 42.78 2118 GLN B N 1
ATOM 1316 C CA . GLN B 1 59 ? 21.537 5.472 28.240 1.00 42.58 2118 GLN B CA 1
ATOM 1317 C C . GLN B 1 59 ? 21.099 4.058 28.685 1.00 41.90 2118 GLN B C 1
ATOM 1318 O O . GLN B 1 59 ? 21.643 3.510 29.659 1.00 39.61 2118 GLN B O 1
ATOM 1324 N N . TYR B 1 60 ? 20.125 3.457 28.011 1.00 42.03 2119 TYR B N 1
ATOM 1325 C CA . TYR B 1 60 ? 19.660 2.104 28.389 1.00 40.73 2119 TYR B CA 1
ATOM 1326 C C . TYR B 1 60 ? 20.204 1.118 27.354 1.00 43.51 2119 TYR B C 1
ATOM 1327 O O . TYR B 1 60 ? 19.766 1.131 26.200 1.00 41.64 2119 TYR B O 1
ATOM 1336 N N . PRO B 1 61 ? 21.161 0.266 27.752 1.00 45.92 2120 PRO B N 1
ATOM 1337 C CA . PRO B 1 61 ? 21.749 -0.633 26.749 1.00 46.54 2120 PRO B CA 1
ATOM 1338 C C . PRO B 1 61 ? 20.859 -1.808 26.484 1.00 44.94 2120 PRO B C 1
ATOM 1339 O O . PRO B 1 61 ? 21.020 -2.480 25.481 1.00 43.02 2120 PRO B O 1
ATOM 1343 N N . ASN B 1 62 ? 19.912 -2.070 27.376 1.00 44.21 2121 ASN B N 1
ATOM 1344 C CA . ASN B 1 62 ? 19.010 -3.185 27.178 1.00 43.96 2121 ASN B CA 1
ATOM 1345 C C . ASN B 1 62 ? 17.688 -2.981 27.863 1.00 39.88 2121 ASN B C 1
ATOM 1346 O O . ASN B 1 62 ? 17.505 -2.023 28.604 1.00 40.19 2121 ASN B O 1
ATOM 1351 N N . LEU B 1 63 ? 16.790 -3.915 27.622 1.00 40.84 2122 LEU B N 1
ATOM 1352 C CA . LEU B 1 63 ? 15.405 -3.876 28.149 1.00 43.10 2122 LEU B CA 1
ATOM 1353 C C . LEU B 1 63 ? 15.341 -3.890 29.660 1.00 39.72 2122 LEU B C 1
ATOM 1354 O O . LEU B 1 63 ? 14.525 -3.211 30.257 1.00 36.08 2122 LEU B O 1
ATOM 1359 N N . GLU B 1 64 ? 16.251 -4.635 30.282 1.00 39.77 2123 GLU B N 1
ATOM 1360 C CA . GLU B 1 64 ? 16.255 -4.796 31.731 1.00 39.88 2123 GLU B CA 1
ATOM 1361 C C . GLU B 1 64 ? 16.599 -3.482 32.465 1.00 37.21 2123 GLU B C 1
ATOM 1362 O O . GLU B 1 64 ? 15.950 -3.137 33.452 1.00 37.34 2123 GLU B O 1
ATOM 1368 N N . THR B 1 65 ? 17.569 -2.717 31.970 1.00 36.12 2124 THR B N 1
ATOM 1369 C CA . THR B 1 65 ? 17.937 -1.482 32.657 1.00 35.80 2124 THR B CA 1
ATOM 1370 C C . THR B 1 65 ? 16.805 -0.462 32.631 1.00 31.13 2124 THR B C 1
ATOM 1371 O O . THR B 1 65 ? 16.608 0.247 33.595 1.00 28.23 2124 THR B O 1
ATOM 1375 N N . PHE B 1 66 ? 16.080 -0.384 31.520 1.00 30.56 2125 PHE B N 1
ATOM 1376 C CA . PHE B 1 66 ? 14.880 0.410 31.414 1.00 28.21 2125 PHE B CA 1
ATOM 1377 C C . PHE B 1 66 ? 13.841 -0.003 32.458 1.00 28.56 2125 PHE B C 1
ATOM 1378 O O . PHE B 1 66 ? 13.270 0.815 33.144 1.00 28.80 2125 PHE B O 1
ATOM 1386 N N . ALA B 1 67 ? 13.599 -1.289 32.586 1.00 30.40 2126 ALA B N 1
ATOM 1387 C CA . ALA B 1 67 ? 12.633 -1.749 33.532 1.00 29.12 2126 ALA B CA 1
ATOM 1388 C C . ALA B 1 67 ? 13.064 -1.484 34.940 1.00 26.91 2126 ALA B C 1
ATOM 1389 O O . ALA B 1 67 ? 12.260 -1.208 35.774 1.00 24.54 2126 ALA B O 1
ATOM 1391 N N . LEU B 1 68 ? 14.339 -1.624 35.230 1.00 29.06 2127 LEU B N 1
ATOM 1392 C CA . LEU B 1 68 ? 14.815 -1.394 36.566 1.00 27.35 2127 LEU B CA 1
ATOM 1393 C C . LEU B 1 68 ? 14.582 0.092 36.966 1.00 26.96 2127 LEU B C 1
ATOM 1394 O O . LEU B 1 68 ? 14.344 0.425 38.164 1.00 27.32 2127 LEU B O 1
ATOM 1399 N N . ASP B 1 69 ? 14.756 1.020 36.024 1.00 24.86 2128 ASP B N 1
ATOM 1400 C CA . ASP B 1 69 ? 14.468 2.421 36.396 1.00 26.68 2128 ASP B CA 1
ATOM 1401 C C . ASP B 1 69 ? 12.962 2.669 36.619 1.00 24.67 2128 ASP B C 1
ATOM 1402 O O . ASP B 1 69 ? 12.568 3.476 37.492 1.00 26.76 2128 ASP B O 1
ATOM 1407 N N . VAL B 1 70 ? 12.130 1.986 35.856 1.00 24.01 2129 VAL B N 1
ATOM 1408 C CA . VAL B 1 70 ? 10.646 2.156 35.991 1.00 24.55 2129 VAL B CA 1
ATOM 1409 C C . VAL B 1 70 ? 10.218 1.618 37.372 1.00 24.88 2129 VAL B C 1
ATOM 1410 O O . VAL B 1 70 ? 9.540 2.319 38.177 1.00 23.58 2129 VAL B O 1
ATOM 1414 N N . ARG B 1 71 ? 10.661 0.402 37.684 1.00 23.46 2130 ARG B N 1
ATOM 1415 C CA . ARG B 1 71 ? 10.485 -0.190 39.049 1.00 24.82 2130 ARG B CA 1
ATOM 1416 C C . ARG B 1 71 ? 10.983 0.688 40.182 1.00 23.10 2130 ARG B C 1
ATOM 1417 O O . ARG B 1 71 ? 10.299 0.878 41.217 1.00 25.77 2130 ARG B O 1
ATOM 1425 N N . LEU B 1 72 ? 12.142 1.289 39.959 1.00 24.51 2131 LEU B N 1
ATOM 1426 C CA . LEU B 1 72 ? 12.703 2.213 40.900 1.00 24.30 2131 LEU B CA 1
ATOM 1427 C C . LEU B 1 72 ? 11.774 3.405 41.192 1.00 20.44 2131 LEU B C 1
ATOM 1428 O O . LEU B 1 72 ? 11.573 3.735 42.341 1.00 22.18 2131 LEU B O 1
ATOM 1433 N N . VAL B 1 73 ? 11.164 3.984 40.198 1.00 19.56 2132 VAL B N 1
ATOM 1434 C CA . VAL B 1 73 ? 10.031 4.971 40.472 1.00 21.36 2132 VAL B CA 1
ATOM 1435 C C . VAL B 1 73 ? 9.024 4.509 41.525 1.00 21.90 2132 VAL B C 1
ATOM 1436 O O . VAL B 1 73 ? 8.719 5.224 42.562 1.00 21.71 2132 VAL B O 1
ATOM 1440 N N . PHE B 1 74 ? 8.497 3.297 41.307 1.00 21.59 2133 PHE B N 1
ATOM 1441 C CA . PHE B 1 74 ? 7.450 2.751 42.174 1.00 20.86 2133 PHE B CA 1
ATOM 1442 C C . PHE B 1 74 ? 7.944 2.287 43.558 1.00 22.74 2133 PHE B C 1
ATOM 1443 O O . PHE B 1 74 ? 7.207 2.413 44.577 1.00 21.64 2133 PHE B O 1
ATOM 1451 N N . ASP B 1 75 ? 9.179 1.760 43.587 1.00 22.97 2134 ASP B N 1
ATOM 1452 C CA . ASP B 1 75 ? 9.867 1.374 44.840 1.00 23.31 2134 ASP B CA 1
ATOM 1453 C C . ASP B 1 75 ? 10.145 2.520 45.733 1.00 21.76 2134 ASP B C 1
ATOM 1454 O O . ASP B 1 75 ? 9.851 2.412 46.936 1.00 19.61 2134 ASP B O 1
ATOM 1459 N N . ASN B 1 76 ? 10.611 3.646 45.158 1.00 22.75 2135 ASN B N 1
ATOM 1460 C CA . ASN B 1 76 ? 10.775 4.901 45.943 1.00 23.66 2135 ASN B CA 1
ATOM 1461 C C . ASN B 1 76 ? 9.443 5.345 46.528 1.00 22.65 2135 ASN B C 1
ATOM 146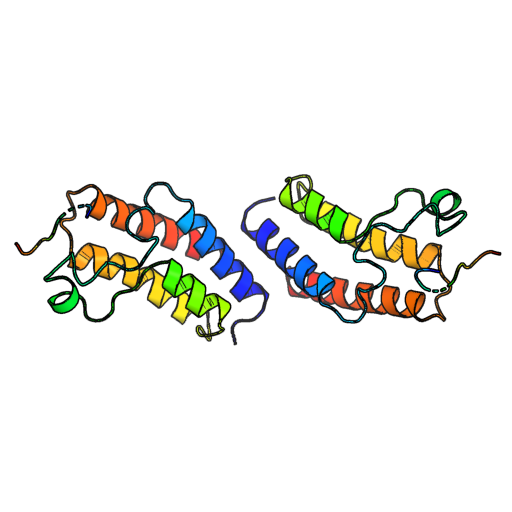2 O O . ASN B 1 76 ? 9.386 5.764 47.664 1.00 24.89 2135 ASN B O 1
ATOM 1467 N N . CYS B 1 77 ? 8.397 5.305 45.722 1.00 21.85 2136 CYS B N 1
ATOM 1468 C CA . CYS B 1 77 ? 7.053 5.775 46.127 1.00 21.56 2136 CYS B CA 1
ATOM 1469 C C . CYS B 1 77 ? 6.476 4.945 47.233 1.00 20.33 2136 CYS B C 1
ATOM 1470 O O . CYS B 1 77 ? 6.076 5.467 48.284 1.00 21.10 2136 CYS B O 1
ATOM 1473 N N . GLU B 1 78 ? 6.603 3.644 47.112 1.00 21.57 2137 GLU B N 1
ATOM 1474 C CA . GLU B 1 78 ? 6.189 2.754 48.190 1.00 20.38 2137 GLU B CA 1
ATOM 1475 C C . GLU B 1 78 ? 7.036 2.908 49.443 1.00 19.51 2137 GLU B C 1
ATOM 1476 O O . GLU B 1 78 ? 6.548 2.777 50.566 1.00 21.25 2137 GLU B O 1
ATOM 1482 N N . THR B 1 79 ? 8.328 3.122 49.294 1.00 19.24 2138 THR B N 1
ATOM 1483 C CA . THR B 1 79 ? 9.177 3.303 50.484 1.00 20.33 2138 THR B CA 1
ATOM 1484 C C . THR B 1 79 ? 8.789 4.606 51.207 1.00 21.58 2138 THR B C 1
ATOM 1485 O O . THR B 1 79 ? 8.613 4.590 52.401 1.00 21.08 2138 THR B O 1
ATOM 1489 N N . PHE B 1 80 ? 8.631 5.695 50.470 1.00 20.11 2139 PHE B N 1
ATOM 1490 C CA . PHE B 1 80 ? 8.433 7.044 51.114 1.00 25.70 2139 PHE B CA 1
ATOM 1491 C C . PHE B 1 80 ? 7.023 7.243 51.698 1.00 23.35 2139 PHE B C 1
ATOM 1492 O O . PHE B 1 80 ? 6.832 7.847 52.784 1.00 25.09 2139 PHE B O 1
ATOM 1500 N N . ASN B 1 81 ? 6.024 6.730 50.996 1.00 24.13 2140 ASN B N 1
ATOM 1501 C CA . ASN B 1 81 ? 4.630 7.083 51.240 1.00 24.47 2140 ASN B CA 1
ATOM 1502 C C . ASN B 1 81 ? 3.833 5.922 51.829 1.00 26.65 2140 ASN B C 1
ATOM 1503 O O . ASN B 1 81 ? 4.034 4.793 51.434 1.00 25.83 2140 ASN B O 1
ATOM 1508 N N . GLU B 1 82 ? 2.913 6.248 52.753 1.00 25.42 2141 GLU B N 1
ATOM 1509 C CA . GLU B 1 82 ? 1.876 5.343 53.222 1.00 25.19 2141 GLU B CA 1
ATOM 1510 C C . GLU B 1 82 ? 1.070 4.765 52.049 1.00 26.91 2141 GLU B C 1
ATOM 1511 O O . GLU B 1 82 ? 0.751 5.481 51.074 1.00 27.36 2141 GLU B O 1
ATOM 1517 N N . ASP B 1 83 ? 0.789 3.461 52.089 1.00 24.97 2142 ASP B N 1
ATOM 1518 C CA . ASP B 1 83 ? 0.019 2.847 51.026 1.00 28.18 2142 ASP B CA 1
ATOM 1519 C C . ASP B 1 83 ? -1.394 3.411 51.020 1.00 28.83 2142 ASP B C 1
ATOM 1520 O O . ASP B 1 83 ? -1.993 3.511 49.969 1.00 28.69 2142 ASP B O 1
ATOM 1525 N N . ASP B 1 84 ? -1.950 3.716 52.206 1.00 27.49 2143 ASP B N 1
ATOM 1526 C CA . ASP B 1 84 ? -3.353 4.209 52.279 1.00 28.98 2143 ASP B CA 1
ATOM 1527 C C . ASP B 1 84 ? -3.337 5.722 52.089 1.00 30.22 2143 ASP B C 1
ATOM 1528 O O . ASP B 1 84 ? -3.400 6.522 53.079 1.00 29.41 2143 ASP B O 1
ATOM 1533 N N . SER B 1 85 ? -3.158 6.103 50.822 1.00 27.50 2144 SER B N 1
ATOM 1534 C CA . SER B 1 85 ? -3.137 7.497 50.445 1.00 26.26 2144 SER B CA 1
ATOM 1535 C C . SER B 1 85 ? -3.377 7.451 48.951 1.00 29.25 2144 SER B C 1
ATOM 1536 O O . SER B 1 85 ? -3.266 6.371 48.342 1.00 28.62 2144 SER B O 1
ATOM 1539 N N . ASP B 1 86 ? -3.781 8.566 48.367 1.00 29.32 2145 ASP B N 1
ATOM 1540 C CA . ASP B 1 86 ? -3.921 8.651 46.911 1.00 31.06 2145 ASP B CA 1
ATOM 1541 C C . ASP B 1 86 ? -2.585 8.410 46.170 1.00 28.12 2145 ASP B C 1
ATOM 1542 O O . ASP B 1 86 ? -2.515 7.694 45.171 1.00 28.36 2145 ASP B O 1
ATOM 1547 N N . ILE B 1 87 ? -1.503 8.997 46.667 1.00 26.33 2146 ILE B N 1
ATOM 1548 C CA . ILE B 1 87 ? -0.212 8.753 46.062 1.00 23.40 2146 ILE B CA 1
ATOM 1549 C C . ILE B 1 87 ? 0.206 7.312 46.224 1.00 24.89 2146 ILE B C 1
ATOM 1550 O O . ILE B 1 87 ? 0.688 6.686 45.256 1.00 26.55 2146 ILE B O 1
ATOM 1555 N N . GLY B 1 88 ? -0.017 6.732 47.391 1.00 24.23 2147 GLY B N 1
ATOM 1556 C CA . GLY B 1 88 ? 0.343 5.308 47.592 1.00 22.55 2147 GLY B CA 1
ATOM 1557 C C . GLY B 1 88 ? -0.417 4.377 46.659 1.00 24.48 2147 GLY B C 1
ATOM 1558 O O . GLY B 1 88 ? 0.172 3.487 45.997 1.00 24.11 2147 GLY B O 1
ATOM 1559 N N . ARG B 1 89 ? -1.735 4.559 46.602 1.00 22.80 2148 ARG B N 1
ATOM 1560 C CA . ARG B 1 89 ? -2.563 3.828 45.654 1.00 23.77 2148 ARG B CA 1
ATOM 1561 C C . ARG B 1 89 ? -2.170 4.054 44.181 1.00 24.47 2148 ARG B C 1
ATOM 1562 O O . ARG B 1 89 ? -2.111 3.108 43.396 1.00 23.11 2148 ARG B O 1
ATOM 1570 N N . ALA B 1 90 ? -1.906 5.307 43.804 1.00 23.97 2149 ALA B N 1
ATOM 1571 C CA . ALA B 1 90 ? -1.468 5.624 42.453 1.00 26.12 2149 ALA B CA 1
ATOM 1572 C C . ALA B 1 90 ? -0.185 4.836 42.076 1.00 25.72 2149 ALA B C 1
ATOM 1573 O O . ALA B 1 90 ? -0.094 4.309 40.948 1.00 26.58 2149 ALA B O 1
ATOM 1575 N N . GLY B 1 91 ? 0.794 4.790 42.991 1.00 23.80 2150 GLY B N 1
ATOM 1576 C CA . GLY B 1 91 ? 2.023 3.964 42.843 1.00 22.80 2150 GLY B CA 1
ATOM 1577 C C . GLY B 1 91 ? 1.727 2.464 42.601 1.00 22.07 2150 GLY B C 1
ATOM 1578 O O . GLY B 1 91 ? 2.317 1.829 41.735 1.00 21.45 2150 GLY B O 1
ATOM 1579 N N . HIS B 1 92 ? 0.847 1.899 43.397 1.00 21.62 2151 HIS B N 1
ATOM 1580 C CA . HIS B 1 92 ? 0.515 0.456 43.255 1.00 23.78 2151 HIS B CA 1
ATOM 1581 C C . HIS B 1 92 ? -0.227 0.219 41.936 1.00 24.82 2151 HIS B C 1
ATOM 1582 O O . HIS B 1 92 ? -0.043 -0.791 41.292 1.00 24.92 2151 HIS B O 1
ATOM 1589 N N . ASN B 1 93 ? -1.130 1.129 41.606 1.00 25.22 2152 ASN B N 1
ATOM 1590 C CA . ASN B 1 93 ? -1.888 1.028 40.323 1.00 27.23 2152 ASN B CA 1
ATOM 1591 C C . ASN B 1 93 ? -0.972 1.121 39.123 1.00 25.33 2152 ASN B C 1
ATOM 1592 O O . ASN B 1 93 ? -1.085 0.328 38.199 1.00 26.67 2152 ASN B O 1
ATOM 1597 N N . MET B 1 94 ? -0.024 2.059 39.143 1.00 24.62 2153 MET B N 1
ATOM 1598 C CA . MET B 1 94 ? 0.936 2.178 38.051 1.00 24.93 2153 MET B CA 1
ATOM 1599 C C . MET B 1 94 ? 1.914 0.978 37.963 1.00 25.17 2153 MET B C 1
ATOM 1600 O O . MET B 1 94 ? 2.273 0.524 36.887 1.00 23.90 2153 MET B O 1
ATOM 1605 N N . ARG B 1 95 ? 2.365 0.484 39.105 1.00 23.32 2154 ARG B N 1
ATOM 1606 C CA . ARG B 1 95 ? 3.183 -0.700 39.080 1.00 24.89 2154 ARG B CA 1
ATOM 1607 C C . ARG B 1 95 ? 2.423 -1.827 38.434 1.00 24.29 2154 ARG B C 1
ATOM 1608 O O . ARG B 1 95 ? 2.971 -2.540 37.615 1.00 27.35 2154 ARG B O 1
ATOM 1616 N N . LYS B 1 96 ? 1.181 -2.029 38.829 1.00 25.32 2155 LYS B N 1
ATOM 1617 C CA . LYS B 1 96 ? 0.409 -3.136 38.269 1.00 27.20 2155 LYS B CA 1
ATOM 1618 C C . LYS B 1 96 ? 0.215 -3.001 36.747 1.00 27.52 2155 LYS B C 1
ATOM 1619 O O . LYS B 1 96 ? 0.432 -3.966 35.980 1.00 26.66 2155 LYS B O 1
ATOM 1625 N N . TYR B 1 97 ? -0.182 -1.812 36.308 1.00 24.39 2156 TYR B N 1
ATOM 1626 C CA . TYR B 1 97 ? -0.306 -1.522 34.888 1.00 23.70 2156 TYR B CA 1
ATOM 1627 C C . TYR B 1 97 ? 0.998 -1.813 34.143 1.00 24.78 2156 TYR B C 1
ATOM 1628 O O . TYR B 1 97 ? 0.996 -2.380 33.057 1.00 24.02 2156 TYR B O 1
ATOM 1637 N N . PHE B 1 98 ? 2.126 -1.355 34.675 1.00 22.13 2157 PHE B N 1
ATOM 1638 C CA . PHE B 1 98 ? 3.385 -1.519 33.987 1.00 22.10 2157 PHE B CA 1
ATOM 1639 C C . PHE B 1 98 ? 3.744 -2.957 33.870 1.00 23.55 2157 PHE B C 1
ATOM 1640 O O . PHE B 1 98 ? 4.204 -3.412 32.828 1.00 23.56 2157 PHE B O 1
ATOM 1648 N N . GLU B 1 99 ? 3.647 -3.690 34.956 1.00 24.79 2158 GLU B N 1
ATOM 1649 C CA . GLU B 1 99 ? 4.086 -5.127 34.849 1.00 28.23 2158 GLU B CA 1
ATOM 1650 C C . GLU B 1 99 ? 3.240 -5.933 33.874 1.00 30.06 2158 GLU B C 1
ATOM 1651 O O . GLU B 1 99 ? 3.756 -6.828 33.144 1.00 31.34 2158 GLU B O 1
ATOM 1657 N N . LYS B 1 100 ? 1.937 -5.645 33.811 1.00 30.65 2159 LYS B N 1
ATOM 1658 C CA . LYS B 1 100 ? 1.069 -6.374 32.839 1.00 31.50 2159 LYS B CA 1
ATOM 1659 C C . LYS B 1 100 ? 1.397 -5.917 31.421 1.00 32.06 2159 LYS B C 1
ATOM 1660 O O . LYS B 1 100 ? 1.461 -6.722 30.472 1.00 30.46 2159 LYS B O 1
ATOM 1666 N N . LYS B 1 101 ? 1.579 -4.611 31.265 1.00 29.84 2160 LYS B N 1
ATOM 1667 C CA . LYS B 1 101 ? 1.999 -4.024 29.980 1.00 33.08 2160 LYS B CA 1
ATOM 1668 C C . LYS B 1 101 ? 3.352 -4.619 29.519 1.00 31.66 2160 LYS B C 1
ATOM 1669 O O . LYS B 1 101 ? 3.557 -4.923 28.294 1.00 27.36 2160 LYS B O 1
ATOM 1675 N N . TRP B 1 102 ? 4.272 -4.747 30.486 1.00 30.16 2161 TRP B N 1
ATOM 1676 C CA . TRP B 1 102 ? 5.636 -5.254 30.241 1.00 32.78 2161 TRP B CA 1
ATOM 1677 C C . TRP B 1 102 ? 5.606 -6.725 29.759 1.00 33.45 2161 TRP B C 1
ATOM 1678 O O . TRP B 1 102 ? 6.171 -7.079 28.715 1.00 35.99 2161 TRP B O 1
ATOM 1689 N N . THR B 1 103 ? 4.945 -7.554 30.539 1.00 34.11 2162 THR B N 1
ATOM 1690 C CA . THR B 1 103 ? 4.699 -8.933 30.164 1.00 38.98 2162 THR B CA 1
ATOM 1691 C C . THR B 1 103 ? 4.002 -9.072 28.818 1.00 42.37 2162 THR B C 1
ATOM 1692 O O . THR B 1 103 ? 4.453 -9.856 27.962 1.00 55.20 2162 THR B O 1
ATOM 1696 N N . ASP B 1 104 ? 2.894 -8.372 28.617 1.00 40.36 2163 ASP B N 1
ATOM 1697 C CA . ASP B 1 104 ? 2.145 -8.556 27.371 1.00 44.95 2163 ASP B CA 1
ATOM 1698 C C . ASP B 1 104 ? 2.848 -8.012 26.134 1.00 44.90 2163 ASP B C 1
ATOM 1699 O O . ASP B 1 104 ? 2.571 -8.436 25.004 1.00 39.01 2163 ASP B O 1
ATOM 1704 N N . THR B 1 105 ? 3.752 -7.065 26.349 1.00 42.30 2164 THR B N 1
ATOM 1705 C CA . THR B 1 105 ? 4.496 -6.523 25.243 1.00 42.89 2164 THR B CA 1
ATOM 1706 C C . THR B 1 105 ? 5.601 -7.496 24.865 1.00 46.22 2164 THR B C 1
ATOM 1707 O O . THR B 1 105 ? 5.841 -7.693 23.684 1.00 46.59 2164 THR B O 1
ATOM 1711 N N . PHE B 1 106 ? 6.273 -8.075 25.848 1.00 48.81 2165 PHE B N 1
ATOM 1712 C CA . PHE B 1 106 ? 7.515 -8.804 25.582 1.00 54.20 2165 PHE B CA 1
ATOM 1713 C C . PHE B 1 106 ? 7.400 -10.324 25.768 1.00 64.79 2165 PHE B C 1
ATOM 1714 O O . PHE B 1 106 ? 8.342 -10.959 26.240 1.00 77.72 2165 PHE B O 1
ATOM 1722 N N . LYS B 1 107 ? 6.268 -10.897 25.351 1.00 66.03 2166 LYS B N 1
ATOM 1723 C CA . LYS B 1 107 ? 5.901 -12.307 25.595 1.00 68.88 2166 LYS B CA 1
ATOM 1724 C C . LYS B 1 107 ? 4.399 -12.375 25.887 1.00 69.27 2166 LYS B C 1
ATOM 1725 O O . LYS B 1 107 ? 3.938 -13.193 26.676 1.00 62.41 2166 LYS B O 1
ATOM 1732 N N . GLY C 2 4 ? 10.682 16.672 -10.788 1.00 60.33 12 GLY D N 1
ATOM 1733 C CA . GLY C 2 4 ? 11.632 16.985 -9.676 1.00 60.89 12 GLY D CA 1
ATOM 1734 C C . GLY C 2 4 ? 12.352 15.768 -9.123 1.00 59.25 12 GLY D C 1
ATOM 1735 O O . GLY C 2 4 ? 11.882 15.132 -8.189 1.00 62.87 12 GLY D O 1
ATOM 1736 N N . GLY C 2 5 ? 13.506 15.440 -9.699 1.00 53.28 13 GLY D N 1
ATOM 1737 C CA . GLY C 2 5 ? 14.102 14.112 -9.520 1.00 48.65 13 GLY D CA 1
ATOM 1738 C C . GLY C 2 5 ? 13.494 13.005 -10.413 1.00 45.21 13 GLY D C 1
ATOM 1739 O O . GLY C 2 5 ? 14.070 11.916 -10.509 1.00 47.56 13 GLY D O 1
ATOM 1752 N N . ALA C 2 7 ? 12.199 10.701 -13.624 1.00 34.98 15 ALA D N 1
ATOM 1753 C CA . ALA C 2 7 ? 12.795 10.193 -14.861 1.00 33.73 15 ALA D CA 1
ATOM 1754 C C . ALA C 2 7 ? 11.697 9.376 -15.555 1.00 32.78 15 ALA D C 1
ATOM 1755 O O . ALA C 2 7 ? 11.723 8.161 -15.570 1.00 31.39 15 ALA D O 1
ATOM 1757 N N . PRO C 2 8 ? 10.686 10.058 -16.056 1.00 33.91 16 PRO D N 1
ATOM 1758 C CA . PRO C 2 8 ? 9.494 9.357 -16.501 1.00 33.45 16 PRO D CA 1
ATOM 1759 C C . PRO C 2 8 ? 9.803 8.405 -17.616 1.00 32.79 16 PRO D C 1
ATOM 1760 O O . PRO C 2 8 ? 10.613 8.715 -18.526 1.00 29.16 16 PRO D O 1
ATOM 1764 N N . ARG C 2 9 ? 9.151 7.252 -17.557 1.00 30.98 17 ARG D N 1
ATOM 1765 C CA . ARG C 2 9 ? 9.255 6.308 -18.671 1.00 32.94 17 ARG D CA 1
ATOM 1766 C C . ARG C 2 9 ? 8.554 6.878 -19.911 1.00 36.18 17 ARG D C 1
ATOM 1767 O O . ARG C 2 9 ? 8.963 6.613 -21.021 1.00 36.94 17 ARG D O 1
ATOM 1775 N N . LYS C 2 10 ? 7.471 7.612 -19.695 1.00 44.01 18 LYS D N 1
ATOM 1776 C CA . LYS C 2 10 ? 6.676 8.175 -20.794 1.00 58.62 18 LYS D CA 1
ATOM 1777 C C . LYS C 2 10 ? 7.011 9.678 -20.872 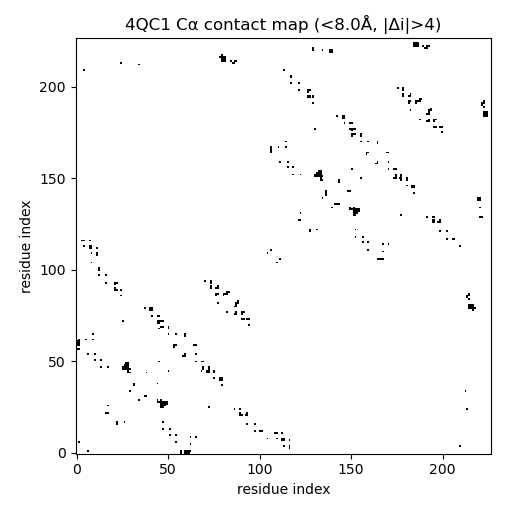1.00 59.45 18 LYS D C 1
ATOM 1778 O O . LYS C 2 10 ? 6.816 10.401 -19.913 1.00 49.48 18 LYS D O 1
ATOM 1784 N N . GLN C 2 11 ? 7.552 10.139 -21.997 1.00 71.72 19 GLN D N 1
ATOM 1785 C CA . GLN C 2 11 ? 7.872 11.563 -22.170 1.00 77.01 19 GLN D CA 1
ATOM 1786 C C . GLN C 2 11 ? 9.184 11.920 -21.472 1.00 78.22 19 GLN D C 1
ATOM 1787 O O . GLN C 2 11 ? 10.142 11.151 -21.520 1.00 73.89 19 GLN D O 1
ATOM 1793 N N . THR D 2 3 ? 3.901 17.658 50.719 1.00 74.12 11 THR E N 1
ATOM 1794 C CA . THR D 2 3 ? 2.925 17.772 49.599 1.00 72.11 11 THR E CA 1
ATOM 1795 C C . THR D 2 3 ? 3.652 17.698 48.246 1.00 70.73 11 THR E C 1
ATOM 1796 O O . THR D 2 3 ? 4.859 17.489 48.179 1.00 74.72 11 THR E O 1
ATOM 1800 N N . GLY D 2 4 ? 2.913 17.926 47.173 1.00 68.65 12 GLY E N 1
ATOM 1801 C CA . GLY D 2 4 ? 3.091 17.151 45.970 1.00 62.39 12 GLY E CA 1
ATOM 1802 C C . GLY D 2 4 ? 2.209 15.921 46.193 1.00 59.84 12 GLY E C 1
ATOM 1803 O O . GLY D 2 4 ? 2.367 14.906 45.504 1.00 59.84 12 GLY E O 1
ATOM 1804 N N . GLY D 2 5 ? 1.270 16.005 47.148 1.00 47.53 13 GLY E N 1
ATOM 1805 C CA . GLY D 2 5 ? 0.446 14.858 47.491 1.00 48.76 13 GLY E CA 1
ATOM 1806 C C . GLY D 2 5 ? 1.196 13.728 48.197 1.00 42.65 13 GLY E C 1
ATOM 1807 O O . GLY D 2 5 ? 0.754 12.599 48.149 1.00 44.41 13 GLY E O 1
ATOM 1820 N N . ALA D 2 7 ? 2.575 11.441 51.341 1.00 31.46 15 ALA E N 1
ATOM 1821 C CA . ALA D 2 7 ? 1.991 10.962 52.571 1.00 32.38 15 ALA E CA 1
ATOM 1822 C C . ALA D 2 7 ? 3.124 10.171 53.245 1.00 33.09 15 ALA E C 1
ATOM 1823 O O . ALA D 2 7 ? 3.074 8.963 53.334 1.00 28.06 15 ALA E O 1
ATOM 1825 N N . PRO D 2 8 ? 4.122 10.883 53.754 1.00 36.31 16 PRO E N 1
ATOM 1826 C CA . PRO D 2 8 ? 5.292 10.232 54.302 1.00 34.44 16 PRO E CA 1
ATOM 1827 C C . PRO D 2 8 ? 4.969 9.254 55.429 1.00 32.15 16 PRO E C 1
ATOM 1828 O O . PRO D 2 8 ? 4.029 9.476 56.239 1.00 30.54 16 PRO E O 1
ATOM 1832 N N . ARG D 2 9 ? 5.686 8.128 55.416 1.00 27.93 17 ARG E N 1
ATOM 1833 C CA . ARG D 2 9 ? 5.522 7.152 56.492 1.00 34.06 17 ARG E CA 1
ATOM 1834 C C . ARG D 2 9 ? 6.097 7.709 57.800 1.00 38.91 17 ARG E C 1
ATOM 1835 O O . ARG D 2 9 ? 5.836 7.149 58.863 1.00 39.09 17 ARG E O 1
ATOM 1843 N N . LYS D 2 10 ? 6.892 8.775 57.705 1.00 46.34 18 LYS E N 1
ATOM 1844 C CA . LYS D 2 10 ? 7.592 9.335 58.860 1.00 56.54 18 LYS E CA 1
ATOM 1845 C C . LYS D 2 10 ? 7.412 10.823 59.026 1.00 56.88 18 LYS E C 1
ATOM 1846 O O . LYS D 2 10 ? 7.651 11.576 58.092 1.00 50.39 18 LYS E O 1
ATOM 1852 N N . GLN D 2 11 ? 7.027 11.211 60.238 1.00 68.52 19 GLN E N 1
ATOM 1853 C CA . GLN D 2 11 ? 6.928 12.600 60.671 1.00 79.20 19 GLN E CA 1
ATOM 1854 C C . GLN D 2 11 ? 8.223 13.025 61.371 1.00 77.78 19 GLN E C 1
ATOM 1855 O O . GLN D 2 11 ? 9.291 12.470 61.120 1.00 73.48 19 GLN E O 1
#

Organism: Homo sapiens (NCBI:txid9606)

Radius of gyration: 23.53 Å; Cα contacts (8 Å, |Δi|>4): 258; chains: 4; bounding box: 29×34×83 Å

Solvent-accessible surface area: 12609 Å² total

Sequence (227 aa):
SMDSKDLALCSMILTEMETHEDAWPFLLPVNLKLVPGYKKVIKKPMDFSTIREKLSSGQYPNLETFALDVRLVFDNCETFNEDDSDIGRAGHNMRKYFEKKWTDTFMDSKDLALCSMILTEMETHEDAWPFLLPVNLKLVPGYKKVIKKPMDFSTIREKLSSGQYPNLETFALDVRLVFDNCETFNEDDSDIGRAGHNMRKYFEKKWTDTFKGGAPRKQTGGAPRKQ

Secondary structure (DSSP, 8-state):
---HHHHHHHHHHHHHHHHSGGGGGGSS---TTTSTTHHHH-SS---HHHHHHHHHTT---SHHHHHHHHHHHHHHHHHHB-SSSHHHHHHHHHHHHHHHHHHHH-/--HHHHHHHHHHHHHHHTSGGGGGGSS---TTTSTTHHHH-SS---HHHHHHHHHTT---SHHHHHHHHHHHHHHHHHHB-SSSHHHHHHHHHHHHHHHHHHHH--/---BS--/----BS--

B-factor: mean 36.89, std 12.33, range [17.56, 103.5]